Protein AF-A0A1F6FJY4-F1 (afdb_monomer_lite)

Sequence (195 aa):
MKENIKSTSSHTTKSIDTARASSLARQHEKAILIVLAYLIGFITAFIAFKLSDGKEWSMSNIPESRGQEETSRLEAIMKEGDLYAHRGGVERALSVYSEREAKEDGFHYDVPVTSASPNDRFLHYCVQPTADSDTCDNFIYSFDEDVVYRVKNSDGQITSAVGEDAESVWLIDGKLSLGDYQSVSADAPWQMDAR

Organism: NCBI:txid1798531

pLDDT: mean 79.54, std 22.17, range [32.03, 98.69]

Structure (mmCIF, N/CA/C/O backbone):
data_AF-A0A1F6FJY4-F1
#
_entry.id   AF-A0A1F6FJY4-F1
#
loop_
_atom_site.group_PDB
_atom_site.id
_atom_site.type_symbol
_atom_site.label_atom_id
_atom_site.label_alt_id
_atom_site.label_comp_id
_atom_site.label_asym_id
_atom_site.label_entity_id
_atom_site.label_seq_id
_atom_site.pdbx_PDB_ins_code
_atom_site.Cartn_x
_atom_site.Cartn_y
_atom_site.Cartn_z
_atom_site.occupancy
_atom_site.B_iso_or_equiv
_atom_site.auth_seq_id
_atom_site.auth_comp_id
_atom_site.auth_asym_id
_atom_site.auth_atom_id
_atom_site.pdbx_PDB_model_num
ATOM 1 N N . MET A 1 1 ? 5.815 -69.411 90.386 1.00 36.75 1 MET A N 1
ATOM 2 C CA . MET A 1 1 ? 7.218 -68.950 90.353 1.00 36.75 1 MET A CA 1
ATOM 3 C C . MET A 1 1 ? 7.272 -67.717 89.456 1.00 36.75 1 MET A C 1
ATOM 5 O O . MET A 1 1 ? 7.001 -67.887 88.280 1.00 36.75 1 MET A O 1
ATOM 9 N N . LYS A 1 2 ? 7.567 -66.542 90.050 1.00 36.38 2 LYS A N 1
ATOM 10 C CA . LYS A 1 2 ? 7.930 -65.219 89.465 1.00 36.38 2 LYS A CA 1
ATOM 11 C C . LYS A 1 2 ? 6.863 -64.533 88.573 1.00 36.38 2 LYS A C 1
ATOM 13 O O . LYS A 1 2 ? 6.449 -65.100 87.578 1.00 36.38 2 LYS A O 1
ATOM 18 N N . GLU A 1 3 ? 6.211 -63.442 89.004 1.00 32.62 3 GLU A N 1
ATOM 19 C CA . GLU A 1 3 ? 6.669 -62.023 89.011 1.00 32.62 3 GLU A CA 1
ATOM 20 C C . GLU A 1 3 ? 7.119 -61.517 87.623 1.00 32.62 3 GLU A C 1
ATOM 22 O O . GLU A 1 3 ? 7.849 -62.231 86.954 1.00 32.62 3 GLU A O 1
ATOM 27 N N . ASN A 1 4 ? 6.862 -60.301 87.120 1.00 32.03 4 ASN A N 1
ATOM 28 C CA . ASN A 1 4 ? 6.111 -59.087 87.486 1.00 32.03 4 ASN A CA 1
ATOM 29 C C . ASN A 1 4 ? 6.393 -58.063 86.328 1.00 32.03 4 ASN A C 1
ATOM 31 O O . ASN A 1 4 ? 7.282 -58.313 85.517 1.00 32.03 4 ASN A O 1
ATOM 35 N N . ILE A 1 5 ? 5.736 -56.890 86.327 1.00 42.00 5 ILE A N 1
ATOM 36 C CA . ILE A 1 5 ? 6.168 -55.599 85.711 1.00 42.00 5 ILE A CA 1
ATOM 37 C C . ILE A 1 5 ? 5.676 -55.224 84.278 1.00 42.00 5 ILE A C 1
ATOM 39 O O . ILE A 1 5 ? 6.284 -55.559 83.271 1.00 42.00 5 ILE A O 1
ATOM 43 N N . LYS A 1 6 ? 4.620 -54.380 84.265 1.00 33.53 6 LYS A N 1
ATOM 44 C CA . LYS A 1 6 ? 4.585 -52.944 83.842 1.00 33.53 6 LYS A CA 1
ATOM 45 C C . LYS A 1 6 ? 4.837 -52.573 82.360 1.00 33.53 6 LYS A C 1
ATOM 47 O O . LYS A 1 6 ? 5.920 -52.791 81.841 1.00 33.53 6 LYS A O 1
ATOM 52 N N . SER A 1 7 ? 3.923 -51.781 81.775 1.00 33.66 7 SER A N 1
ATOM 53 C CA . SER A 1 7 ? 4.106 -50.324 81.536 1.00 33.66 7 SER A CA 1
ATOM 54 C C . SER A 1 7 ? 3.354 -49.785 80.294 1.00 33.66 7 SER A C 1
ATOM 56 O O . SER A 1 7 ? 3.531 -50.300 79.200 1.00 33.66 7 SER A O 1
ATOM 58 N N . THR A 1 8 ? 2.616 -48.675 80.499 1.00 34.38 8 THR A N 1
ATOM 59 C CA . THR A 1 8 ? 2.399 -47.497 79.603 1.00 34.38 8 THR A CA 1
ATOM 60 C C . THR A 1 8 ? 1.792 -47.705 78.204 1.00 34.38 8 THR A C 1
ATOM 62 O O . THR A 1 8 ? 2.371 -48.360 77.356 1.00 34.38 8 THR A O 1
ATOM 65 N N . SER A 1 9 ? 0.573 -47.223 77.934 1.00 33.09 9 SER A N 1
ATOM 66 C CA . SER A 1 9 ? 0.162 -45.825 77.648 1.00 33.09 9 SER A CA 1
ATOM 67 C C . SER A 1 9 ? 0.345 -45.390 76.186 1.00 33.09 9 SER A C 1
ATOM 69 O O . SER A 1 9 ? 1.461 -45.342 75.688 1.00 33.09 9 SER A O 1
ATOM 71 N N . SER A 1 10 ? -0.784 -44.942 75.617 1.00 41.50 10 SER A N 1
ATOM 72 C CA . SER A 1 10 ? -0.978 -43.855 74.637 1.00 41.50 10 SER A CA 1
ATOM 73 C C . SER A 1 10 ? -0.315 -43.927 73.259 1.00 41.50 10 SER A C 1
ATOM 75 O O . SER A 1 10 ? 0.899 -43.883 73.161 1.00 41.50 10 SER A O 1
ATOM 77 N N . HIS A 1 11 ? -1.140 -43.840 72.210 1.00 33.66 11 HIS A N 1
ATOM 78 C CA . HIS A 1 11 ? -1.094 -42.787 71.175 1.00 33.66 11 HIS A CA 1
ATOM 79 C C . HIS A 1 11 ? -2.385 -42.929 70.335 1.00 33.66 11 HIS A C 1
ATOM 81 O O . HIS A 1 11 ? -2.581 -43.940 69.674 1.00 33.66 11 HIS A O 1
ATOM 87 N N . THR A 1 12 ? -3.432 -42.113 70.495 1.00 36.66 12 THR A N 1
ATOM 88 C CA . THR A 1 12 ? -3.562 -40.659 70.261 1.00 36.66 12 THR A CA 1
ATOM 89 C C . THR A 1 12 ? -3.447 -40.297 68.773 1.00 36.66 12 THR A C 1
ATOM 91 O O . THR A 1 12 ? -2.356 -40.141 68.240 1.00 36.66 12 THR A O 1
ATOM 94 N N . THR A 1 13 ? -4.633 -40.165 68.160 1.00 39.22 13 THR A N 1
ATOM 95 C CA . THR A 1 13 ? -5.052 -39.224 67.095 1.00 39.22 13 THR A CA 1
ATOM 96 C C . THR A 1 13 ? -4.199 -39.057 65.834 1.00 39.22 13 THR A C 1
ATOM 98 O O . THR A 1 13 ? -3.231 -38.303 65.808 1.00 39.22 13 THR A O 1
ATOM 101 N N . LYS A 1 14 ? -4.728 -39.568 64.712 1.00 43.66 14 LYS A N 1
ATOM 102 C CA . LYS A 1 14 ? -4.606 -38.914 63.400 1.00 43.66 14 LYS A CA 1
ATOM 103 C C . LYS A 1 14 ? -5.588 -37.741 63.341 1.00 43.66 14 LYS A C 1
ATOM 105 O O . LYS A 1 14 ? -6.769 -37.958 63.098 1.00 43.66 14 LYS A O 1
ATOM 110 N N 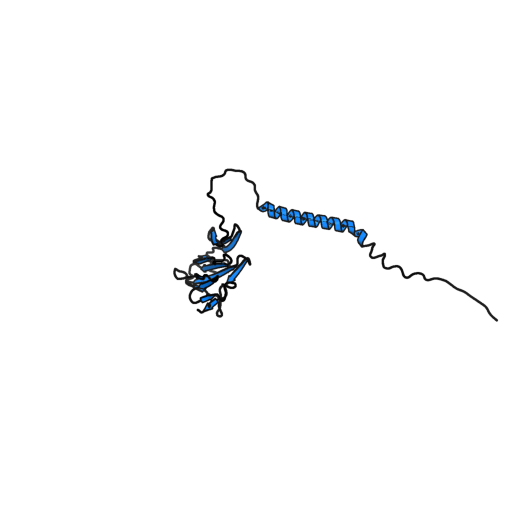. SER A 1 15 ? -5.121 -36.522 63.595 1.00 50.97 15 SER A N 1
ATOM 111 C CA . SER A 1 15 ? -5.826 -35.292 63.198 1.00 50.97 15 SER A CA 1
ATOM 112 C C . SER A 1 15 ? -4.917 -34.079 63.381 1.00 50.97 15 SER A C 1
ATOM 114 O O . SER A 1 15 ? -5.168 -33.238 64.238 1.00 50.97 15 SER A O 1
ATOM 116 N N . ILE A 1 16 ? -3.853 -33.968 62.593 1.00 50.72 16 ILE A N 1
ATOM 117 C CA . ILE A 1 16 ? -3.168 -32.686 62.410 1.00 50.72 16 ILE A CA 1
ATOM 118 C C . ILE A 1 16 ? -2.659 -32.670 60.977 1.00 50.72 16 ILE A C 1
ATOM 120 O O . ILE A 1 16 ? -1.558 -33.127 60.746 1.00 50.72 16 ILE A O 1
ATOM 124 N N . ASP A 1 17 ? -3.464 -32.186 60.033 1.00 48.53 17 ASP A N 1
ATOM 125 C CA . ASP A 1 17 ? -2.933 -31.668 58.759 1.00 48.53 17 ASP A CA 1
ATOM 126 C C . ASP A 1 17 ? -3.837 -30.592 58.133 1.00 48.53 17 ASP A C 1
ATOM 128 O O . ASP A 1 17 ? -3.362 -29.731 57.400 1.00 48.53 17 ASP A O 1
ATOM 132 N N . THR A 1 18 ? -5.114 -30.496 58.515 1.00 47.03 18 THR A N 1
ATOM 133 C CA . THR A 1 18 ? -6.012 -29.460 57.968 1.00 47.03 18 THR A CA 1
ATOM 134 C C . THR A 1 18 ? -5.884 -28.084 58.637 1.00 47.03 18 THR A C 1
ATOM 136 O O . THR A 1 18 ? -6.346 -27.091 58.085 1.00 47.03 18 THR A O 1
ATOM 139 N N . ALA A 1 19 ? -5.237 -27.978 59.804 1.00 45.94 19 ALA A N 1
ATOM 140 C CA . ALA A 1 19 ? -5.144 -26.713 60.547 1.00 45.94 19 ALA A CA 1
ATOM 141 C C . ALA A 1 19 ? -3.974 -25.807 60.109 1.00 45.94 19 ALA A C 1
ATOM 143 O O . ALA A 1 19 ? -3.989 -24.603 60.372 1.00 45.94 19 ALA A O 1
ATOM 144 N N . ARG A 1 20 ? -2.955 -26.358 59.431 1.00 41.12 20 ARG A N 1
ATOM 145 C CA . ARG A 1 20 ? -1.743 -25.605 59.055 1.00 41.12 20 ARG A CA 1
ATOM 146 C C . ARG A 1 20 ? -1.888 -24.859 57.725 1.00 41.12 20 ARG A C 1
ATOM 148 O O . ARG A 1 20 ? -1.309 -23.790 57.566 1.00 41.12 20 ARG A O 1
ATOM 155 N N . ALA A 1 21 ? -2.725 -25.357 56.814 1.00 45.78 21 ALA A N 1
ATOM 156 C CA . ALA A 1 21 ? -3.059 -24.655 55.572 1.00 45.78 21 ALA A CA 1
ATOM 157 C C . ALA A 1 21 ? -3.980 -23.439 55.809 1.00 45.78 21 ALA A C 1
ATOM 159 O O . ALA A 1 21 ? -3.890 -22.442 55.097 1.00 45.78 21 ALA A O 1
ATOM 160 N N . SER A 1 22 ? -4.817 -23.470 56.854 1.00 47.09 22 SER A N 1
ATOM 161 C CA . SER A 1 22 ? -5.730 -22.366 57.179 1.00 47.09 22 SER A CA 1
ATOM 162 C C . SER A 1 22 ? -5.079 -21.193 57.922 1.00 47.09 22 SER A C 1
ATOM 164 O O . SER A 1 22 ? -5.662 -20.110 57.959 1.00 47.09 22 SER A O 1
ATOM 166 N N . SER A 1 23 ? -3.892 -21.367 58.521 1.00 46.56 23 SER A N 1
ATOM 167 C CA . SER A 1 23 ? -3.229 -20.277 59.259 1.00 46.56 23 SER A CA 1
ATOM 168 C C . SER A 1 23 ? -2.364 -19.385 58.366 1.00 46.56 23 SER A C 1
ATOM 170 O O . SER A 1 23 ? -2.265 -18.191 58.635 1.00 46.56 23 SER A O 1
ATOM 172 N N . LEU A 1 24 ? -1.782 -19.924 57.286 1.00 50.56 24 LEU A N 1
ATOM 173 C CA . LEU A 1 24 ? -0.963 -19.137 56.353 1.00 50.56 24 LEU A CA 1
ATOM 174 C C . LEU A 1 24 ? -1.812 -18.200 55.474 1.00 50.56 24 LEU A C 1
ATOM 176 O O . LEU A 1 24 ? -1.370 -17.106 55.136 1.00 50.56 24 LEU A O 1
ATOM 180 N N . ALA A 1 25 ? -3.055 -18.586 55.164 1.00 50.22 25 ALA A N 1
ATOM 181 C CA . ALA A 1 25 ? -3.978 -17.770 54.372 1.00 50.22 25 ALA A CA 1
ATOM 182 C C . ALA A 1 25 ? -4.468 -16.506 55.111 1.00 50.22 25 ALA A C 1
ATOM 184 O O . ALA A 1 25 ? -4.677 -15.471 54.486 1.00 50.22 25 ALA A O 1
ATOM 185 N N . ARG A 1 26 ? -4.599 -16.547 56.446 1.00 53.62 26 ARG A N 1
ATOM 186 C CA . ARG A 1 26 ? -5.053 -15.392 57.250 1.00 53.62 26 ARG A CA 1
ATOM 187 C C . ARG A 1 26 ? -3.961 -14.360 57.528 1.00 53.62 26 ARG A C 1
ATOM 189 O O . ARG A 1 26 ? -4.267 -13.209 57.823 1.00 53.62 26 ARG A O 1
ATOM 196 N N . GLN A 1 27 ? -2.687 -14.746 57.453 1.00 56.97 27 GLN A N 1
ATOM 197 C CA . GLN A 1 27 ? -1.580 -13.862 57.831 1.00 56.97 27 GLN A CA 1
ATOM 198 C C . GLN A 1 27 ? -1.202 -12.870 56.715 1.00 56.97 27 GLN A C 1
ATOM 200 O O . GLN A 1 27 ? -0.661 -11.803 56.998 1.00 56.97 27 GLN A O 1
ATOM 205 N N . HIS A 1 28 ? -1.572 -13.177 55.466 1.00 55.81 28 HIS A N 1
ATOM 206 C CA . HIS A 1 28 ? -1.336 -12.328 54.292 1.00 55.81 28 HIS A CA 1
ATOM 207 C C . HIS A 1 28 ? -2.607 -11.689 53.714 1.00 55.81 28 HIS A C 1
ATOM 209 O O . HIS A 1 28 ? -2.512 -10.933 52.753 1.00 55.81 28 HIS A O 1
ATOM 215 N N . GLU A 1 29 ? -3.778 -11.915 54.314 1.00 59.84 29 GLU A N 1
ATOM 216 C CA . GLU A 1 29 ? -5.066 -11.384 53.839 1.00 59.84 29 GLU A CA 1
ATOM 217 C C . GLU A 1 29 ? -5.043 -9.851 53.708 1.00 59.84 29 GLU A C 1
ATOM 219 O O . GLU A 1 29 ? -5.448 -9.292 52.692 1.00 59.84 29 GLU A O 1
ATOM 224 N N . LYS A 1 30 ? -4.437 -9.158 54.681 1.00 61.66 30 LYS A N 1
ATOM 225 C CA . LYS A 1 30 ? -4.265 -7.697 54.634 1.00 61.66 30 LYS A CA 1
ATOM 226 C C . LYS A 1 30 ? -3.266 -7.245 53.566 1.00 61.66 30 LYS A C 1
ATOM 228 O O . LYS A 1 30 ? -3.483 -6.220 52.932 1.00 61.66 30 LYS A O 1
ATOM 233 N N . ALA A 1 31 ? -2.187 -7.997 53.356 1.00 71.81 31 ALA A N 1
ATOM 234 C CA . ALA A 1 31 ? -1.168 -7.661 52.361 1.00 71.81 31 ALA A CA 1
ATOM 235 C C . ALA A 1 31 ? -1.700 -7.847 50.931 1.00 71.81 31 ALA A C 1
ATOM 237 O O . ALA A 1 31 ? -1.472 -6.999 50.075 1.00 71.81 31 ALA A O 1
ATOM 238 N N . ILE A 1 32 ? -2.470 -8.912 50.696 1.00 77.00 32 ILE A N 1
ATOM 239 C CA . ILE A 1 32 ? -3.099 -9.201 49.402 1.00 77.00 32 ILE A CA 1
ATOM 240 C C . ILE A 1 32 ? -4.111 -8.110 49.038 1.00 77.00 32 ILE A C 1
ATOM 242 O O . ILE A 1 32 ? -4.114 -7.638 47.904 1.00 77.00 32 ILE A O 1
ATOM 246 N N . LEU A 1 33 ? -4.918 -7.652 50.001 1.00 77.44 33 LEU A N 1
ATOM 247 C CA . LEU A 1 33 ? -5.868 -6.560 49.775 1.00 77.44 33 LEU A CA 1
ATOM 248 C C . LEU A 1 33 ? -5.172 -5.234 49.433 1.00 77.44 33 LEU A C 1
ATOM 250 O O . LEU A 1 33 ? -5.635 -4.517 48.551 1.00 77.44 33 LEU A O 1
ATOM 254 N N . ILE A 1 34 ? -4.041 -4.927 50.077 1.00 81.81 34 ILE A N 1
ATOM 255 C CA . ILE A 1 34 ? -3.249 -3.724 49.772 1.00 81.81 34 ILE A CA 1
ATOM 256 C C . ILE A 1 34 ? -2.654 -3.804 48.359 1.00 81.81 34 ILE A C 1
ATOM 258 O O . ILE A 1 34 ? -2.722 -2.831 47.610 1.00 81.81 34 ILE A O 1
ATOM 262 N N . VAL A 1 35 ? -2.118 -4.963 47.968 1.00 83.75 35 VAL A N 1
ATOM 263 C CA . VAL A 1 35 ? -1.564 -5.176 46.620 1.00 83.75 35 VAL A CA 1
ATOM 264 C C . VAL A 1 35 ? -2.656 -5.077 45.551 1.00 83.75 35 VAL A C 1
ATOM 266 O O . VAL A 1 35 ? -2.451 -4.419 44.535 1.00 83.75 35 VAL A O 1
ATOM 269 N N . LEU A 1 36 ? -3.836 -5.657 45.787 1.00 82.44 36 LEU A N 1
ATOM 270 C CA . LEU A 1 36 ? -4.975 -5.549 44.870 1.00 82.44 36 LEU A CA 1
ATOM 271 C C . LEU A 1 36 ? -5.463 -4.106 44.721 1.00 82.44 36 LEU A C 1
ATOM 273 O O . LEU A 1 36 ? -5.685 -3.655 43.601 1.00 82.44 36 LEU A O 1
ATOM 277 N N . ALA A 1 37 ? -5.581 -3.360 45.823 1.00 84.50 37 ALA A N 1
ATOM 278 C CA . ALA A 1 37 ? -5.962 -1.951 45.776 1.00 84.50 37 ALA A CA 1
ATOM 279 C C . ALA A 1 37 ? -4.939 -1.108 44.996 1.00 84.50 37 ALA A C 1
ATOM 281 O O . ALA A 1 37 ? -5.328 -0.243 44.211 1.00 84.50 37 ALA A O 1
ATOM 282 N N . TYR A 1 38 ? -3.644 -1.398 45.159 1.00 87.12 38 TYR A N 1
ATOM 283 C CA . TYR A 1 38 ? -2.583 -0.737 44.401 1.00 87.12 38 TYR A CA 1
ATOM 284 C C . TYR A 1 38 ? -2.664 -1.058 42.906 1.00 87.12 38 TYR A C 1
ATOM 286 O O . TYR A 1 38 ? -2.577 -0.150 42.088 1.00 87.12 38 TYR A O 1
ATOM 294 N N . LEU A 1 39 ? -2.898 -2.321 42.535 1.00 88.38 39 LEU A N 1
ATOM 295 C CA . LEU A 1 39 ? -3.048 -2.728 41.134 1.00 88.38 39 LEU A CA 1
ATOM 296 C C . LEU A 1 39 ? -4.273 -2.086 40.474 1.00 88.38 39 LEU A C 1
ATOM 298 O O . LEU A 1 39 ? -4.163 -1.571 39.364 1.00 88.38 39 LEU A O 1
ATOM 302 N N . ILE A 1 40 ? -5.418 -2.057 41.161 1.00 85.19 40 ILE A N 1
ATOM 303 C CA . ILE A 1 40 ? -6.634 -1.404 40.655 1.00 85.19 40 ILE A CA 1
ATOM 304 C C . ILE A 1 40 ? -6.391 0.102 40.488 1.00 85.19 40 ILE A C 1
ATOM 306 O O . ILE A 1 40 ? -6.688 0.657 39.430 1.00 85.19 40 ILE A O 1
ATOM 310 N N . GLY A 1 41 ? -5.804 0.763 41.491 1.00 83.38 41 GLY A N 1
ATOM 311 C CA . GLY A 1 41 ? -5.474 2.189 41.427 1.00 83.38 41 GLY A CA 1
ATOM 312 C C . GLY A 1 41 ? -4.474 2.520 40.317 1.00 83.38 41 GLY A C 1
ATOM 313 O O . GLY A 1 41 ? -4.671 3.484 39.582 1.00 83.38 41 GLY A O 1
ATOM 314 N N . PHE A 1 42 ? -3.451 1.685 40.139 1.00 85.62 42 PHE A N 1
ATOM 315 C CA . PHE A 1 42 ? -2.431 1.842 39.105 1.00 85.62 42 PHE A CA 1
ATOM 316 C C . PHE A 1 42 ? -3.006 1.673 37.692 1.00 85.62 42 PHE A C 1
ATOM 318 O O . PHE A 1 42 ? -2.762 2.519 36.838 1.00 85.62 42 PHE A O 1
ATOM 325 N N . ILE A 1 43 ? -3.828 0.644 37.449 1.00 83.38 43 ILE A N 1
ATOM 326 C CA . ILE A 1 43 ? -4.501 0.445 36.152 1.00 83.38 43 ILE A CA 1
ATOM 327 C C . ILE A 1 43 ? -5.452 1.613 35.858 1.00 83.38 43 ILE A C 1
ATOM 329 O O . ILE A 1 43 ? -5.470 2.128 34.742 1.00 83.38 43 ILE A O 1
ATOM 333 N N . THR A 1 44 ? -6.194 2.083 36.866 1.00 80.56 44 THR A N 1
ATOM 334 C CA . THR A 1 44 ? -7.113 3.223 36.716 1.00 80.56 44 THR A CA 1
ATOM 335 C C . THR A 1 44 ? -6.355 4.514 36.394 1.00 80.56 44 THR A C 1
ATOM 337 O O . THR A 1 44 ? -6.760 5.254 35.500 1.00 80.56 44 THR A O 1
ATOM 340 N N . ALA A 1 45 ? -5.226 4.766 37.064 1.00 75.88 45 ALA A N 1
ATOM 341 C CA . ALA A 1 45 ? -4.361 5.909 36.780 1.00 75.88 45 ALA A CA 1
ATOM 342 C C . ALA A 1 45 ? -3.733 5.822 35.381 1.00 75.88 45 ALA A C 1
ATOM 344 O O . ALA A 1 45 ? -3.642 6.834 34.696 1.00 75.88 45 ALA A O 1
ATOM 345 N N . PHE A 1 46 ? -3.354 4.626 34.925 1.00 78.00 46 PHE A N 1
ATOM 346 C CA . PHE A 1 46 ? -2.781 4.424 33.595 1.00 78.00 46 PHE A CA 1
ATOM 347 C C . PHE A 1 46 ? -3.808 4.666 32.478 1.00 78.00 46 PHE A C 1
ATOM 349 O O . PHE A 1 46 ? -3.491 5.319 31.486 1.00 78.00 46 PHE A O 1
ATOM 356 N N . ILE A 1 47 ? -5.056 4.214 32.661 1.00 75.88 47 ILE A N 1
ATOM 357 C CA . ILE A 1 47 ? -6.171 4.521 31.749 1.00 75.88 47 ILE A CA 1
ATOM 358 C C . ILE A 1 47 ? -6.463 6.027 31.758 1.00 75.88 47 ILE A C 1
ATOM 360 O O . ILE A 1 47 ? -6.590 6.627 30.696 1.00 75.88 47 ILE A O 1
ATOM 364 N N . ALA A 1 48 ? -6.521 6.658 32.935 1.00 66.62 48 ALA A N 1
ATOM 365 C CA . ALA A 1 48 ? -6.747 8.098 33.048 1.00 66.62 48 ALA A CA 1
ATOM 366 C C . ALA A 1 48 ? -5.629 8.916 32.382 1.00 66.62 48 ALA A C 1
ATOM 368 O O . ALA A 1 48 ? -5.928 9.857 31.659 1.00 66.62 48 ALA A O 1
ATOM 369 N N . PHE A 1 49 ? -4.361 8.534 32.556 1.00 66.62 49 PHE A N 1
ATOM 370 C CA . PHE A 1 49 ? -3.221 9.201 31.925 1.00 66.62 49 PHE A CA 1
ATOM 371 C C . PHE A 1 49 ? -3.246 9.034 30.398 1.00 66.62 49 PHE A C 1
ATOM 373 O O . PHE A 1 49 ? -3.114 10.015 29.676 1.00 66.62 49 PHE A O 1
ATOM 380 N N . LYS A 1 50 ? -3.559 7.830 29.893 1.00 58.22 50 LYS A N 1
ATOM 381 C CA . LYS A 1 50 ? -3.769 7.588 28.453 1.00 58.22 50 LYS A CA 1
ATOM 382 C C . LYS A 1 50 ? -4.956 8.354 27.860 1.00 58.22 50 LYS A C 1
ATOM 384 O O . LYS A 1 50 ? -4.942 8.646 26.671 1.00 58.22 50 LYS A O 1
ATOM 389 N N . LEU A 1 51 ? -5.963 8.696 28.664 1.00 56.50 51 LEU A N 1
ATOM 390 C CA . LEU A 1 51 ? -7.066 9.577 28.262 1.00 56.50 51 LEU A CA 1
ATOM 391 C C . LEU A 1 51 ? -6.734 11.072 28.427 1.00 56.50 51 LEU A C 1
ATOM 393 O O . LEU A 1 51 ? -7.421 11.912 27.847 1.00 56.50 51 LEU A O 1
ATOM 397 N N . SER A 1 52 ? -5.713 11.409 29.219 1.00 52.69 52 SER A N 1
ATOM 398 C CA . SER A 1 52 ? -5.346 12.790 29.546 1.00 52.69 52 SER A CA 1
ATOM 399 C C . SER A 1 52 ? -4.342 13.404 28.569 1.00 52.69 52 SER A C 1
ATOM 401 O O . SER A 1 52 ? -4.265 14.627 28.511 1.00 52.69 52 SER A O 1
ATOM 403 N N . ASP A 1 53 ? -3.656 12.598 27.753 1.00 51.69 53 ASP A N 1
ATOM 404 C CA . ASP A 1 53 ? -2.805 13.081 26.649 1.00 51.69 53 ASP A CA 1
ATOM 405 C C . ASP A 1 53 ? -3.618 13.629 25.451 1.00 51.69 53 ASP A C 1
ATOM 407 O O . ASP A 1 53 ? -3.043 14.142 24.496 1.00 51.69 53 ASP A O 1
ATOM 411 N N . GLY A 1 54 ? -4.957 13.545 25.483 1.00 52.59 54 GLY A N 1
ATOM 412 C CA . GLY A 1 54 ? -5.832 13.946 24.370 1.00 52.59 54 GLY A CA 1
ATOM 413 C C . GLY A 1 54 ? -6.852 15.047 24.669 1.00 52.59 54 GLY A C 1
ATOM 414 O O . GLY A 1 54 ? -7.734 15.278 23.845 1.00 52.59 54 GLY A O 1
ATOM 415 N N . LYS A 1 55 ? -6.814 15.705 25.835 1.00 49.16 55 LYS A N 1
ATOM 416 C CA . LYS A 1 55 ? -7.847 16.689 26.205 1.00 49.16 55 LYS A CA 1
ATOM 417 C C . LYS A 1 55 ? -7.288 17.898 26.950 1.00 49.16 55 LYS A C 1
ATOM 419 O O . LYS A 1 55 ? -7.512 18.069 28.146 1.00 49.16 55 LYS A O 1
ATOM 424 N N . GLU A 1 56 ? -6.671 18.801 26.197 1.00 39.53 56 GLU A N 1
ATOM 425 C CA . GLU A 1 56 ? -6.625 20.214 26.566 1.00 39.53 56 GLU A CA 1
ATOM 426 C C . GLU A 1 56 ? -7.938 20.872 26.119 1.00 39.53 56 GLU A C 1
ATOM 428 O O . GLU A 1 56 ? -8.257 20.956 24.934 1.00 39.53 56 GLU A O 1
ATOM 433 N N . TRP A 1 57 ? -8.758 21.291 27.081 1.00 46.16 57 TRP A N 1
ATOM 434 C CA . TRP A 1 57 ? -10.011 21.991 26.813 1.00 46.16 57 TRP A CA 1
ATOM 435 C C . TRP A 1 57 ? -9.663 23.471 26.677 1.00 46.16 57 TRP A C 1
ATOM 437 O O . TRP A 1 57 ? -9.827 24.242 27.620 1.00 46.16 57 TRP A O 1
ATOM 447 N N . SER A 1 58 ? -9.146 23.874 25.516 1.00 34.62 58 SER A N 1
ATOM 448 C CA . SER A 1 58 ? -9.035 25.293 25.184 1.00 34.62 58 SER A CA 1
ATOM 449 C C . SER A 1 58 ? -10.375 25.768 24.634 1.00 34.62 58 SER A C 1
ATOM 451 O O . SER A 1 58 ? -10.709 25.592 23.464 1.00 34.62 58 SER A O 1
ATOM 453 N N . MET A 1 59 ? -11.182 26.351 25.515 1.00 43.81 59 MET A N 1
ATOM 454 C CA . MET A 1 59 ? -12.317 27.171 25.118 1.00 43.81 59 MET A CA 1
ATOM 455 C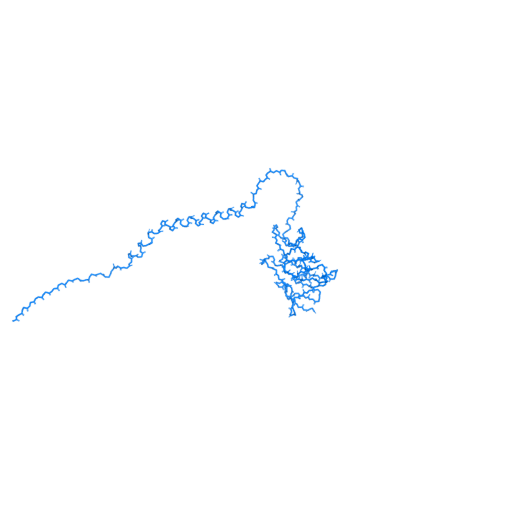 C . MET A 1 59 ? -11.757 28.488 24.569 1.00 43.81 59 MET A C 1
ATOM 457 O O . MET A 1 59 ? -11.547 29.434 25.323 1.00 43.81 59 MET A O 1
ATOM 461 N N . SER A 1 60 ? -11.467 28.550 23.269 1.00 41.91 60 SER A N 1
ATOM 462 C CA . SER A 1 60 ? -11.189 29.823 22.604 1.00 41.91 60 SER A CA 1
ATOM 463 C C . SER A 1 60 ? -11.485 29.764 21.107 1.00 41.91 60 SER A C 1
ATOM 465 O O . SER A 1 60 ? -10.801 29.084 20.353 1.00 41.91 60 SER A O 1
ATOM 467 N N . ASN A 1 61 ? -12.515 30.531 20.739 1.00 42.16 61 ASN A N 1
ATOM 468 C CA . ASN A 1 61 ? -12.875 31.048 19.420 1.00 42.16 61 ASN A CA 1
ATOM 469 C C . ASN A 1 61 ? -13.019 30.030 18.285 1.00 42.16 61 ASN A C 1
ATOM 471 O O . ASN A 1 61 ? -12.052 29.563 17.704 1.00 42.16 61 ASN A O 1
ATOM 475 N N . ILE A 1 62 ? -14.277 29.790 17.920 1.00 45.03 62 ILE A N 1
ATOM 476 C CA . ILE A 1 62 ? -14.694 29.140 16.681 1.00 45.03 62 ILE A CA 1
ATOM 477 C C . ILE A 1 62 ? -14.453 30.127 15.523 1.00 45.03 62 ILE A C 1
ATOM 479 O O . ILE A 1 62 ? -15.201 31.103 15.424 1.00 45.03 62 ILE A O 1
ATOM 483 N N . PRO A 1 63 ? -13.499 29.902 14.603 1.00 41.50 63 PRO A N 1
ATOM 484 C CA . PRO A 1 63 ? -13.746 30.188 13.211 1.00 41.50 63 PRO A CA 1
ATOM 485 C C . PRO A 1 63 ? -14.438 28.959 12.627 1.00 41.50 63 PRO A C 1
ATOM 487 O O . PRO A 1 63 ? -13.922 27.846 12.642 1.00 41.50 63 PRO A O 1
ATOM 490 N N . GLU A 1 64 ? -15.652 29.201 12.167 1.00 47.78 64 GLU A N 1
ATOM 491 C CA . GLU A 1 64 ? -16.434 28.403 11.236 1.00 47.78 64 GLU A CA 1
ATOM 492 C C . GLU A 1 64 ? -15.536 27.628 10.247 1.00 47.78 64 GLU A C 1
ATOM 494 O O . GLU A 1 64 ? -15.116 28.161 9.220 1.00 47.78 64 GLU A O 1
ATOM 499 N N . SER A 1 65 ? -15.213 26.366 10.550 1.00 42.44 65 SER A N 1
ATOM 500 C CA . SER A 1 65 ? -14.693 25.437 9.553 1.00 42.44 65 SER A CA 1
ATOM 501 C C . SER A 1 65 ? -15.813 24.477 9.185 1.00 42.44 65 SER A C 1
ATOM 503 O O . SER A 1 65 ? -16.496 23.878 10.015 1.00 42.44 65 SER A O 1
ATOM 505 N N . ARG A 1 66 ? -16.068 24.463 7.882 1.00 41.88 66 ARG A N 1
ATOM 506 C CA . ARG A 1 66 ? -17.050 23.643 7.189 1.00 41.88 66 ARG A CA 1
ATOM 507 C C . ARG A 1 66 ? -16.969 22.209 7.697 1.00 41.88 66 ARG A C 1
ATOM 509 O O . ARG A 1 66 ? -15.869 21.687 7.833 1.00 41.88 66 ARG A O 1
ATOM 516 N N . GLY A 1 67 ? -18.131 21.598 7.931 1.00 40.38 67 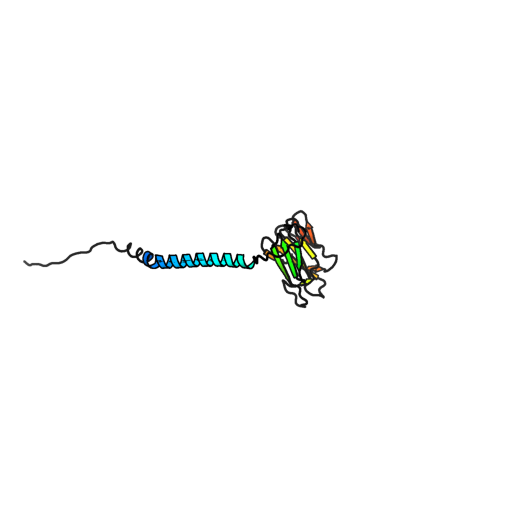GLY A N 1
ATOM 517 C CA . GLY A 1 67 ? -18.248 20.177 8.227 1.00 40.38 67 GLY A CA 1
ATOM 518 C C . GLY A 1 67 ? -17.456 19.368 7.209 1.00 40.38 67 GLY A C 1
ATOM 519 O O . GLY A 1 67 ? -17.880 19.212 6.067 1.00 40.38 67 GLY A O 1
ATOM 520 N N . GLN A 1 68 ? -16.280 18.917 7.628 1.00 44.62 68 GLN A N 1
ATOM 521 C CA . GLN A 1 68 ? -15.541 17.877 6.954 1.00 44.62 68 GLN A CA 1
ATOM 522 C C . GLN A 1 68 ? -16.246 16.602 7.392 1.00 44.62 68 GLN A C 1
ATOM 524 O O . GLN A 1 68 ? -16.175 16.198 8.550 1.00 44.62 68 GLN A O 1
ATOM 529 N N . GLU A 1 69 ? -17.072 16.083 6.496 1.00 48.34 69 GLU A N 1
ATOM 530 C CA . GLU A 1 69 ? -17.638 14.749 6.588 1.00 48.34 69 GLU A CA 1
ATOM 531 C C . GLU A 1 69 ? -16.448 13.812 6.835 1.00 48.34 69 GLU A C 1
ATOM 533 O O . GLU A 1 69 ? -15.632 13.618 5.936 1.00 48.34 69 GLU A O 1
ATOM 538 N N . GLU A 1 70 ? -16.252 13.357 8.081 1.00 55.47 70 GLU A N 1
ATOM 539 C CA . GLU A 1 70 ? -15.235 12.354 8.398 1.00 55.47 70 GLU A CA 1
ATOM 540 C C . GLU A 1 70 ? -15.612 11.115 7.598 1.00 55.47 70 GLU A C 1
ATOM 542 O O . GLU A 1 70 ? -16.474 10.327 7.994 1.00 55.47 70 GLU A O 1
ATOM 547 N N . THR A 1 71 ? -15.033 10.985 6.408 1.00 57.00 71 THR A N 1
ATOM 548 C CA . THR A 1 71 ? -15.287 9.814 5.596 1.00 57.00 71 THR A CA 1
ATOM 549 C C . THR A 1 71 ? -14.671 8.645 6.356 1.00 57.00 71 THR A C 1
ATOM 551 O O . THR A 1 71 ? -13.484 8.630 6.677 1.00 57.00 71 THR A O 1
ATOM 554 N N . SER A 1 72 ? -15.479 7.639 6.686 1.00 80.88 72 SER A N 1
ATOM 555 C CA . SER A 1 72 ? -14.988 6.376 7.253 1.00 80.88 72 SER A CA 1
ATOM 556 C C . SER A 1 72 ? -14.184 5.559 6.234 1.00 80.88 72 SER A C 1
ATOM 558 O O . SER A 1 72 ? -13.929 4.377 6.459 1.00 80.88 72 SER A O 1
ATOM 560 N N . ARG A 1 73 ? -13.859 6.164 5.089 1.00 92.88 73 ARG A N 1
ATOM 561 C CA . ARG A 1 73 ? -13.188 5.556 3.960 1.00 92.88 73 ARG A CA 1
ATOM 562 C C . ARG A 1 73 ? -11.693 5.516 4.238 1.00 92.88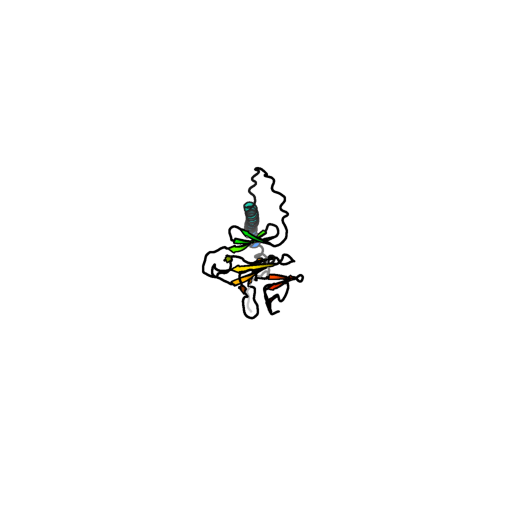 73 ARG A C 1
ATOM 564 O O . ARG A 1 73 ? -11.153 6.426 4.861 1.00 92.88 73 ARG A O 1
ATOM 571 N N . LEU A 1 74 ? -11.039 4.446 3.800 1.00 96.31 74 LEU A N 1
ATOM 572 C CA . LEU A 1 74 ? -9.588 4.369 3.857 1.00 96.31 74 LEU A CA 1
ATOM 573 C C . LEU A 1 74 ? -9.001 5.241 2.749 1.00 96.31 74 LEU A C 1
ATOM 575 O O . LEU A 1 74 ? -9.367 5.092 1.584 1.00 96.31 74 LEU A O 1
ATOM 579 N N . GLU A 1 75 ? -8.067 6.112 3.099 1.00 96.06 75 GLU A N 1
ATOM 580 C CA . GLU A 1 75 ? -7.369 6.969 2.147 1.00 96.06 75 GLU A CA 1
ATOM 581 C C . GLU A 1 75 ? -5.883 7.114 2.490 1.00 96.06 75 GLU A C 1
ATOM 583 O O . GLU A 1 75 ? -5.458 6.889 3.626 1.00 96.06 75 GLU A O 1
ATOM 588 N N . ALA A 1 76 ? -5.091 7.471 1.479 1.00 96.75 76 ALA A N 1
ATOM 589 C CA . ALA A 1 76 ? -3.709 7.893 1.647 1.00 96.75 76 ALA A CA 1
ATOM 590 C C . ALA A 1 76 ? -3.656 9.416 1.803 1.00 96.75 76 ALA A C 1
ATOM 592 O O . ALA A 1 76 ? -4.266 10.141 1.018 1.00 96.75 76 ALA A O 1
ATOM 593 N N . ILE A 1 77 ? -2.895 9.900 2.780 1.00 96.56 77 ILE A N 1
ATOM 594 C CA . ILE A 1 77 ? -2.677 11.328 3.016 1.00 96.56 77 ILE A CA 1
ATOM 595 C C . ILE A 1 77 ? -1.175 11.590 3.071 1.00 96.56 77 ILE A C 1
ATOM 597 O O . ILE A 1 77 ? -0.450 10.908 3.793 1.00 96.56 77 ILE A O 1
ATOM 601 N N . MET A 1 78 ? -0.728 12.618 2.350 1.00 97.00 78 MET A N 1
ATOM 602 C CA . MET A 1 78 ? 0.635 13.139 2.450 1.00 97.00 78 MET A CA 1
ATOM 603 C C . MET A 1 78 ? 0.674 14.293 3.455 1.00 97.00 78 MET A C 1
ATOM 605 O O . MET A 1 78 ? -0.094 15.251 3.326 1.00 97.00 78 MET A O 1
ATOM 609 N N . LYS A 1 79 ? 1.569 14.232 4.444 1.00 96.31 79 LYS A N 1
ATOM 610 C CA . LYS A 1 79 ? 1.789 15.306 5.426 1.00 96.31 79 LYS A CA 1
ATOM 611 C C . LYS A 1 79 ? 3.272 15.572 5.575 1.00 96.31 79 LYS A C 1
ATOM 613 O O . LYS A 1 79 ? 4.010 14.685 5.969 1.00 96.31 79 LYS A O 1
ATOM 618 N N . GLU A 1 80 ? 3.696 16.795 5.265 1.00 95.44 80 GLU A N 1
ATOM 619 C CA . GLU A 1 80 ? 5.113 17.194 5.353 1.00 95.44 80 GLU A CA 1
ATOM 620 C C . GLU A 1 80 ? 6.062 16.278 4.549 1.00 95.44 80 GLU A C 1
ATOM 622 O O . GLU A 1 80 ? 7.240 16.167 4.862 1.00 95.44 80 GLU A O 1
ATOM 627 N N . GLY A 1 81 ? 5.547 15.638 3.494 1.00 95.75 81 GLY A N 1
ATOM 628 C CA . GLY A 1 81 ? 6.273 14.649 2.693 1.00 95.75 81 GLY A CA 1
ATOM 629 C C . GLY A 1 81 ? 6.067 13.206 3.152 1.00 95.75 81 GLY A C 1
ATOM 630 O O . GLY A 1 81 ? 6.228 12.308 2.348 1.00 95.75 81 GLY A O 1
ATOM 631 N N . ASP A 1 82 ? 5.625 12.957 4.380 1.00 98.19 82 ASP A N 1
ATOM 632 C CA . ASP A 1 82 ? 5.380 11.605 4.883 1.00 98.19 82 ASP A CA 1
ATOM 633 C C . ASP A 1 82 ? 4.027 11.052 4.407 1.00 98.19 82 ASP A C 1
ATOM 635 O O . ASP A 1 82 ? 3.035 11.780 4.303 1.00 98.19 82 ASP A O 1
ATOM 639 N N . LEU A 1 83 ? 3.971 9.741 4.174 1.00 98.56 83 LEU A N 1
ATOM 640 C CA . LEU A 1 83 ? 2.777 9.012 3.760 1.00 98.56 83 LEU A CA 1
ATOM 641 C C . LEU A 1 83 ? 2.069 8.398 4.970 1.00 98.56 83 LEU A C 1
ATOM 643 O O . LEU A 1 83 ? 2.652 7.605 5.716 1.00 98.56 83 LEU A O 1
ATOM 647 N N . TYR A 1 84 ? 0.775 8.680 5.090 1.00 98.38 84 TYR A N 1
ATOM 648 C CA . TYR A 1 84 ? -0.112 8.124 6.105 1.00 98.38 84 TYR A CA 1
ATOM 649 C C . TYR A 1 84 ? -1.308 7.416 5.470 1.00 98.38 84 TYR A C 1
ATOM 651 O O . TYR A 1 84 ? -1.856 7.878 4.473 1.00 98.38 84 TYR A O 1
ATOM 659 N N . ALA A 1 85 ? -1.766 6.336 6.099 1.00 98.00 85 ALA A N 1
ATOM 660 C CA . ALA A 1 85 ? -3.129 5.847 5.939 1.00 98.00 85 ALA A CA 1
ATOM 661 C C . ALA A 1 85 ? -4.046 6.561 6.935 1.00 98.00 85 ALA A C 1
ATOM 663 O O . ALA A 1 85 ? -3.705 6.698 8.114 1.00 98.00 85 ALA A O 1
ATOM 664 N N . HIS A 1 86 ? -5.221 6.973 6.470 1.00 96.06 86 HIS A N 1
ATOM 665 C CA . HIS A 1 86 ? -6.258 7.595 7.280 1.00 96.06 86 HIS A CA 1
ATOM 666 C C . HIS A 1 86 ? -7.591 6.871 7.095 1.00 96.06 86 HIS A C 1
ATOM 668 O O . HIS A 1 86 ? -7.982 6.562 5.972 1.00 96.06 86 HIS A O 1
ATOM 674 N N . ARG A 1 87 ? -8.290 6.588 8.198 1.00 94.81 87 ARG A N 1
ATOM 675 C CA . ARG A 1 87 ? -9.669 6.074 8.182 1.00 94.81 87 ARG A CA 1
ATOM 676 C C . ARG A 1 87 ? -10.369 6.459 9.477 1.00 94.81 87 ARG A C 1
ATOM 678 O O . ARG A 1 87 ? -9.915 6.069 10.554 1.00 94.81 87 ARG A O 1
ATOM 685 N N . GLY A 1 88 ? -11.481 7.189 9.382 1.00 90.75 88 GLY A N 1
ATOM 686 C CA . GLY A 1 88 ? -12.324 7.527 10.538 1.00 90.75 88 GLY A CA 1
ATOM 687 C C . GLY A 1 88 ? -11.558 8.203 11.683 1.00 90.75 88 GLY A C 1
ATOM 688 O O . GLY A 1 88 ? -11.626 7.742 12.822 1.00 90.75 88 GLY A O 1
ATOM 689 N N . GLY A 1 89 ? -10.757 9.226 11.369 1.00 89.69 89 GLY A N 1
ATOM 690 C CA . GLY A 1 89 ? -9.990 9.987 12.363 1.00 89.69 89 GLY A CA 1
ATOM 691 C C . GLY A 1 89 ? -8.717 9.298 12.872 1.00 89.69 89 GLY A C 1
ATOM 692 O O . GLY A 1 89 ? -7.957 9.898 13.630 1.00 89.69 89 GLY A O 1
ATOM 693 N N . VAL A 1 90 ? -8.453 8.051 12.470 1.00 93.25 90 VAL A N 1
ATOM 694 C CA . VAL A 1 90 ? -7.238 7.317 12.845 1.00 93.25 90 VAL A CA 1
ATOM 695 C C . VAL A 1 90 ? -6.200 7.433 11.741 1.00 93.25 90 VAL A C 1
ATOM 697 O O . VAL A 1 90 ? -6.479 7.116 10.587 1.00 93.25 90 VAL A O 1
ATOM 700 N N . GLU A 1 91 ? -4.988 7.830 12.125 1.00 95.56 91 GLU A N 1
ATOM 701 C CA . GLU A 1 91 ? -3.837 7.958 11.233 1.00 95.56 91 GLU A CA 1
ATOM 702 C C . GLU A 1 91 ? -2.750 6.936 11.560 1.00 95.56 91 GLU A C 1
ATOM 704 O O . GLU A 1 91 ? -2.499 6.595 12.727 1.00 95.56 91 GLU A O 1
ATOM 709 N N . ARG A 1 92 ? -2.103 6.442 10.504 1.00 97.38 92 ARG A N 1
ATOM 710 C CA . ARG A 1 92 ? -1.041 5.439 10.562 1.00 97.38 92 ARG A CA 1
ATOM 711 C C . ARG A 1 92 ? 0.065 5.806 9.591 1.00 97.38 92 ARG A C 1
ATOM 713 O O . ARG A 1 92 ? -0.179 5.876 8.393 1.00 97.38 92 ARG A O 1
ATOM 720 N N . ALA A 1 93 ? 1.264 6.059 10.112 1.00 97.44 93 ALA A N 1
ATOM 721 C CA . ALA A 1 93 ? 2.432 6.334 9.283 1.00 97.44 93 ALA A CA 1
ATOM 722 C C . ALA A 1 93 ? 2.817 5.072 8.500 1.00 97.44 93 ALA A C 1
ATOM 724 O O . ALA A 1 93 ? 2.973 4.005 9.094 1.00 97.44 93 ALA A O 1
ATOM 725 N N . LEU A 1 94 ? 2.961 5.201 7.182 1.00 98.19 94 LEU A N 1
ATOM 726 C CA . LEU A 1 94 ? 3.324 4.101 6.286 1.00 98.19 94 LEU A CA 1
ATOM 727 C C . LEU A 1 94 ? 4.752 4.227 5.768 1.00 98.19 94 LEU A C 1
ATOM 729 O O . LEU A 1 94 ? 5.459 3.227 5.657 1.00 98.19 94 LEU A O 1
ATOM 733 N N . SER A 1 95 ? 5.164 5.445 5.420 1.00 97.94 95 SER A N 1
ATOM 734 C CA . SER A 1 95 ? 6.501 5.721 4.905 1.00 97.94 95 SER A CA 1
ATOM 735 C C . SER A 1 95 ? 6.883 7.175 5.160 1.00 97.94 95 SER A C 1
ATOM 737 O O . SER A 1 95 ? 6.034 8.058 5.083 1.00 97.94 95 SER A O 1
ATOM 739 N N . VAL A 1 96 ? 8.157 7.420 5.443 1.00 98.06 96 VAL A N 1
ATOM 740 C CA . VAL A 1 96 ? 8.716 8.737 5.773 1.00 98.06 96 VAL A CA 1
ATOM 741 C C . VAL A 1 96 ? 9.536 9.254 4.597 1.00 98.06 96 VAL A C 1
ATOM 743 O O . VAL A 1 96 ? 10.307 8.494 4.004 1.00 98.06 96 VAL A O 1
ATOM 746 N N . TYR A 1 97 ? 9.397 10.534 4.265 1.00 97.56 97 TYR A N 1
ATOM 747 C CA . TYR A 1 97 ? 10.195 11.140 3.204 1.00 97.56 97 TYR A CA 1
ATOM 748 C C . TYR A 1 97 ? 11.691 11.118 3.555 1.00 97.56 97 TYR A C 1
ATOM 750 O O . TYR A 1 97 ? 12.112 11.376 4.689 1.00 97.56 97 TYR A O 1
ATOM 758 N N . SER A 1 98 ? 12.531 10.806 2.573 1.00 96.06 98 SER A N 1
ATOM 759 C CA . SER A 1 98 ? 13.976 10.767 2.728 1.00 96.06 98 SER A CA 1
ATOM 760 C C . SER A 1 98 ? 14.705 11.022 1.416 1.00 96.06 98 SER A C 1
ATOM 762 O O . SER A 1 98 ? 14.460 10.371 0.411 1.00 96.06 98 SER A O 1
ATOM 764 N N . GLU A 1 99 ? 15.719 11.884 1.472 1.00 93.94 99 GLU A N 1
ATOM 765 C CA . GLU A 1 99 ? 16.686 12.104 0.382 1.00 93.94 99 GLU A CA 1
ATOM 766 C C . GLU A 1 99 ? 17.856 11.110 0.429 1.00 93.94 99 GLU A C 1
ATOM 768 O O . GLU A 1 99 ? 18.912 11.323 -0.164 1.00 93.94 99 GLU A O 1
ATOM 773 N N . ARG A 1 100 ? 17.714 10.032 1.203 1.00 88.94 100 ARG A N 1
ATOM 774 C CA . ARG A 1 100 ? 18.758 9.020 1.342 1.00 88.94 100 ARG A CA 1
ATOM 775 C C . ARG A 1 100 ? 18.895 8.241 0.040 1.00 88.94 100 ARG A C 1
ATOM 777 O O . ARG A 1 100 ? 17.913 7.868 -0.585 1.00 88.94 100 ARG A O 1
ATOM 784 N N . GLU A 1 101 ? 20.130 7.897 -0.302 1.00 86.94 101 GLU A N 1
ATOM 785 C CA . GLU A 1 101 ? 20.426 7.010 -1.435 1.00 86.94 101 GLU A CA 1
ATOM 786 C C . GLU A 1 101 ? 20.258 5.519 -1.078 1.00 86.94 101 GLU A C 1
ATOM 788 O O . GLU A 1 101 ? 20.330 4.646 -1.942 1.00 86.94 101 GLU A O 1
ATOM 793 N N . ALA A 1 102 ? 20.054 5.204 0.205 1.00 88.06 102 ALA A N 1
ATOM 794 C CA . ALA A 1 102 ? 19.856 3.841 0.674 1.00 88.06 102 ALA A CA 1
ATOM 795 C C . ALA A 1 102 ? 18.382 3.435 0.570 1.00 88.06 102 ALA A C 1
ATOM 797 O O . ALA A 1 102 ? 17.502 4.091 1.124 1.00 88.06 102 ALA A O 1
ATOM 798 N N . LYS A 1 103 ? 18.133 2.298 -0.084 1.00 90.69 103 LYS A N 1
ATOM 799 C CA . LYS A 1 103 ? 16.817 1.660 -0.122 1.00 90.69 103 LYS A CA 1
ATOM 800 C C . LYS A 1 103 ? 16.530 0.974 1.215 1.00 90.69 103 LYS A C 1
ATOM 802 O O . LYS A 1 103 ? 17.138 -0.050 1.528 1.00 90.69 103 LYS A O 1
ATOM 807 N N . GLU A 1 104 ? 15.579 1.514 1.968 1.00 92.06 104 GLU A N 1
ATOM 808 C CA . GLU A 1 104 ? 15.138 0.990 3.263 1.00 92.06 104 GLU A CA 1
ATOM 809 C C . GLU A 1 104 ? 13.609 1.013 3.360 1.00 92.06 104 GLU A C 1
ATOM 811 O O . GLU A 1 104 ? 12.959 1.948 2.896 1.00 92.06 104 GLU A O 1
ATOM 816 N N . ASP A 1 105 ? 13.028 -0.014 3.984 1.00 92.44 105 ASP A N 1
ATOM 817 C CA . ASP A 1 105 ? 11.583 -0.046 4.222 1.00 92.44 105 ASP A CA 1
ATOM 818 C C . ASP A 1 105 ? 11.161 1.057 5.187 1.00 92.44 105 ASP A C 1
ATOM 820 O O . ASP 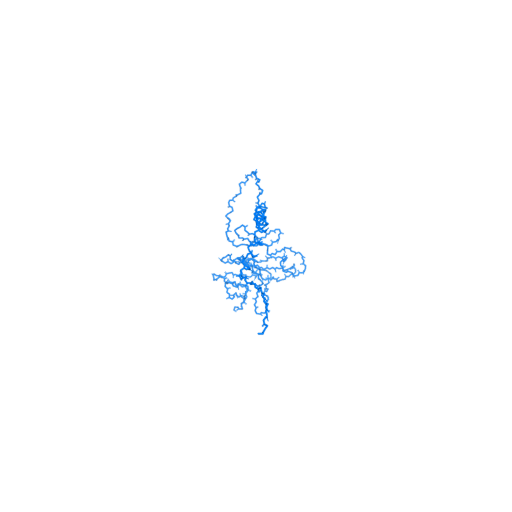A 1 105 ? 11.841 1.336 6.175 1.00 92.44 105 ASP A O 1
ATOM 824 N N . GLY A 1 106 ? 9.994 1.640 4.920 1.00 94.88 106 GLY A N 1
ATOM 825 C CA . GLY A 1 106 ? 9.462 2.753 5.702 1.00 94.88 106 GLY A CA 1
ATOM 826 C C . GLY A 1 106 ? 10.050 4.112 5.324 1.00 94.88 106 GLY A C 1
ATOM 827 O O . GLY A 1 106 ? 9.690 5.100 5.957 1.00 94.88 106 GLY A O 1
ATOM 828 N N . PHE A 1 107 ? 10.900 4.180 4.296 1.00 97.00 107 PHE A N 1
ATOM 829 C CA . PHE A 1 107 ? 11.376 5.430 3.710 1.00 97.00 107 PHE A CA 1
ATOM 830 C C . PHE A 1 107 ? 11.014 5.514 2.229 1.00 97.00 107 PHE A C 1
ATOM 832 O O . PHE A 1 107 ? 10.918 4.494 1.547 1.00 97.00 107 PHE A O 1
ATOM 839 N N . HIS A 1 108 ? 10.820 6.730 1.728 1.00 97.44 108 HIS A N 1
ATOM 840 C CA . HIS A 1 108 ? 10.599 6.989 0.310 1.00 97.44 108 HIS A CA 1
ATOM 841 C C . HIS A 1 108 ? 11.222 8.314 -0.118 1.00 97.44 108 HIS A C 1
ATOM 843 O O . HIS A 1 108 ? 11.298 9.250 0.671 1.00 97.44 108 HIS A O 1
ATOM 849 N N . TYR A 1 109 ? 11.612 8.400 -1.383 1.00 96.75 109 TYR A N 1
ATOM 850 C CA . TYR A 1 109 ? 11.865 9.676 -2.040 1.00 96.75 109 TYR A CA 1
ATOM 851 C C . TYR A 1 109 ? 10.566 10.255 -2.612 1.00 96.75 109 TYR A C 1
ATOM 853 O O . TYR A 1 109 ? 10.270 11.427 -2.405 1.00 96.75 109 TYR A O 1
ATOM 861 N N . ASP A 1 110 ? 9.762 9.413 -3.268 1.00 95.88 110 ASP A N 1
ATOM 862 C CA . ASP A 1 110 ? 8.448 9.780 -3.807 1.00 95.88 110 ASP A CA 1
ATOM 863 C C . ASP A 1 110 ? 7.448 8.617 -3.670 1.00 95.88 110 ASP A C 1
ATOM 865 O O . ASP A 1 110 ? 7.835 7.453 -3.494 1.00 95.88 110 ASP A O 1
ATOM 869 N N . VAL A 1 111 ? 6.153 8.927 -3.762 1.00 95.75 111 VAL A N 1
ATOM 870 C CA . VAL A 1 111 ? 5.045 7.960 -3.754 1.00 95.75 111 VAL A CA 1
ATOM 871 C C . VAL A 1 111 ? 4.190 8.165 -5.010 1.00 95.75 111 VAL A C 1
ATOM 873 O O . VAL A 1 111 ? 3.151 8.826 -4.950 1.00 95.75 111 VAL A O 1
ATOM 876 N N . PRO A 1 112 ? 4.589 7.592 -6.161 1.00 93.56 112 PRO A N 1
ATOM 877 C CA . PRO A 1 112 ? 3.930 7.873 -7.438 1.00 93.56 112 PRO A CA 1
ATOM 878 C C . PRO A 1 112 ? 2.474 7.399 -7.505 1.00 93.56 112 PRO A C 1
ATOM 880 O O . PRO A 1 112 ? 1.675 7.938 -8.268 1.00 93.56 112 PRO A O 1
ATOM 883 N N . VAL A 1 113 ? 2.123 6.369 -6.728 1.00 93.31 113 VAL A N 1
ATOM 884 C CA . VAL A 1 113 ? 0.801 5.734 -6.769 1.00 93.31 113 VAL A CA 1
ATOM 885 C C . VAL A 1 113 ? 0.318 5.428 -5.363 1.00 93.31 113 VAL A C 1
ATOM 887 O O . VAL A 1 113 ? 1.043 4.835 -4.564 1.00 93.31 113 VAL A O 1
ATOM 890 N N . THR A 1 114 ? -0.946 5.758 -5.099 1.00 95.31 114 THR A N 1
ATOM 891 C CA . THR A 1 114 ? -1.714 5.254 -3.958 1.00 95.31 114 THR A CA 1
ATOM 892 C C . THR A 1 114 ? -3.128 4.906 -4.414 1.00 95.31 114 THR A C 1
ATOM 894 O O . THR A 1 114 ? -3.703 5.596 -5.258 1.00 95.31 114 THR A O 1
ATOM 897 N N . SER A 1 115 ? -3.708 3.828 -3.889 1.00 95.19 115 SER A N 1
ATOM 898 C CA . SER A 1 115 ? -5.093 3.467 -4.195 1.00 95.19 115 SER A CA 1
ATOM 899 C C . SER A 1 115 ? -5.726 2.623 -3.092 1.00 95.19 115 SER A C 1
ATOM 901 O O . SER A 1 115 ? -5.191 1.600 -2.661 1.00 95.19 115 SER A O 1
ATOM 903 N N . ALA A 1 116 ? -6.898 3.047 -2.622 1.00 96.25 116 ALA A N 1
ATOM 904 C CA . ALA A 1 116 ? -7.663 2.308 -1.627 1.00 96.25 116 ALA A CA 1
ATOM 905 C C . ALA A 1 116 ? -8.551 1.249 -2.290 1.00 96.25 116 ALA A C 1
ATOM 907 O O . ALA A 1 116 ? -9.206 1.503 -3.305 1.00 96.25 116 ALA A O 1
ATOM 908 N N . SER A 1 117 ? -8.591 0.068 -1.680 1.00 97.06 117 SER A N 1
ATOM 909 C CA . SER A 1 117 ? -9.480 -1.023 -2.080 1.00 97.06 117 SER A CA 1
ATOM 910 C C . SER A 1 117 ? -10.964 -0.647 -1.936 1.00 97.06 117 SER A C 1
ATOM 912 O O . SER A 1 117 ? -11.312 0.184 -1.097 1.00 97.06 117 SER A O 1
ATOM 914 N N . PRO A 1 118 ? -11.884 -1.276 -2.695 1.00 95.25 118 PRO A N 1
ATOM 915 C CA . PRO A 1 118 ? -13.299 -0.891 -2.710 1.00 95.25 118 PRO A CA 1
ATOM 916 C C . PRO A 1 118 ? -14.032 -1.187 -1.396 1.00 95.25 118 PRO A C 1
ATOM 918 O O . PRO A 1 118 ? -15.131 -0.690 -1.180 1.00 95.25 118 PRO A O 1
ATOM 921 N N . ASN A 1 119 ? -13.448 -2.036 -0.548 1.00 93.81 119 ASN A N 1
ATOM 922 C CA . ASN A 1 119 ? -13.979 -2.416 0.757 1.00 93.81 119 ASN A CA 1
ATOM 923 C C . ASN A 1 119 ? -13.295 -1.675 1.919 1.00 93.81 119 ASN A C 1
ATOM 925 O O . ASN A 1 119 ? -13.537 -2.029 3.070 1.00 93.81 119 ASN A O 1
ATOM 929 N N . ASP A 1 120 ? -12.431 -0.696 1.626 1.00 95.44 120 ASP A N 1
ATOM 930 C CA . ASP A 1 120 ? -11.708 0.128 2.600 1.00 95.44 120 ASP A CA 1
ATOM 931 C C . ASP A 1 120 ? -10.832 -0.656 3.596 1.00 95.44 120 ASP A C 1
ATOM 933 O O . ASP A 1 120 ? -10.476 -0.138 4.657 1.00 95.44 120 ASP A O 1
ATOM 937 N N . ARG A 1 121 ? -10.468 -1.907 3.280 1.00 96.19 121 ARG A N 1
ATOM 938 C CA . ARG A 1 121 ? -9.619 -2.755 4.142 1.00 96.19 121 ARG A CA 1
ATOM 939 C C . ARG A 1 121 ? -8.137 -2.605 3.833 1.00 96.19 121 ARG A C 1
ATOM 941 O O . ARG A 1 121 ? -7.306 -2.707 4.733 1.00 96.19 121 ARG A O 1
ATOM 948 N N . PHE A 1 122 ? -7.823 -2.362 2.565 1.00 98.31 122 PHE A N 1
ATOM 949 C CA . PHE A 1 122 ? -6.460 -2.311 2.053 1.00 98.31 122 PHE A CA 1
ATOM 950 C C . PHE A 1 122 ? -6.159 -1.001 1.334 1.00 98.31 122 PHE A C 1
ATOM 952 O O . PHE A 1 122 ? -7.016 -0.466 0.624 1.00 98.31 122 PHE A O 1
ATOM 959 N N . LEU A 1 123 ? -4.922 -0.538 1.474 1.00 98.06 123 LEU A N 1
ATOM 960 C CA . LEU A 1 123 ? -4.353 0.571 0.719 1.00 98.06 123 LEU A CA 1
ATOM 961 C C . LEU A 1 123 ? -3.115 0.070 -0.028 1.00 98.06 123 LEU A C 1
ATOM 963 O O . LEU A 1 123 ? -2.157 -0.387 0.593 1.00 98.06 123 LEU A O 1
ATOM 967 N N . HIS A 1 124 ? -3.141 0.146 -1.354 1.00 98.06 124 HIS A N 1
ATOM 968 C CA . HIS A 1 124 ? -1.957 -0.032 -2.191 1.00 98.06 124 HIS A CA 1
ATOM 969 C C . HIS A 1 124 ? -1.192 1.281 -2.274 1.00 98.06 124 HIS A C 1
ATOM 971 O O . HIS A 1 124 ? -1.793 2.352 -2.365 1.00 98.06 124 HIS A O 1
ATOM 977 N N . TYR A 1 125 ? 0.132 1.186 -2.243 1.00 97.12 125 TYR A N 1
ATOM 978 C CA . TYR A 1 125 ? 1.010 2.307 -2.528 1.00 97.12 125 TYR A CA 1
ATOM 979 C C . TYR A 1 125 ? 2.324 1.823 -3.145 1.00 97.12 125 TYR A C 1
ATOM 981 O O . TYR A 1 125 ? 2.792 0.717 -2.857 1.00 97.12 125 TYR A O 1
ATOM 989 N N . CYS A 1 126 ? 2.904 2.656 -4.007 1.00 95.75 126 CYS A N 1
ATOM 990 C CA . CYS A 1 126 ? 4.195 2.407 -4.636 1.00 95.75 126 CYS A CA 1
ATOM 991 C C . CYS A 1 126 ? 5.217 3.424 -4.137 1.00 95.75 126 CYS A C 1
ATOM 993 O O . CYS A 1 126 ? 4.949 4.620 -4.165 1.00 95.75 126 CYS A O 1
ATOM 995 N N . VAL A 1 127 ? 6.375 2.952 -3.681 1.00 95.50 127 VAL A N 1
ATOM 996 C CA . VAL A 1 127 ? 7.438 3.792 -3.119 1.00 95.50 127 VAL A CA 1
ATOM 997 C C . VAL A 1 127 ? 8.621 3.836 -4.069 1.00 95.50 127 VAL A C 1
ATOM 999 O O . VAL A 1 127 ? 9.250 2.806 -4.311 1.00 95.50 127 VAL A O 1
ATOM 1002 N N . GLN A 1 128 ? 8.950 5.023 -4.573 1.00 95.62 128 GLN A N 1
ATOM 1003 C CA . GLN A 1 128 ? 10.224 5.268 -5.238 1.00 95.62 128 GLN A CA 1
ATOM 1004 C C . GLN A 1 128 ? 11.293 5.470 -4.148 1.00 95.62 128 GLN A C 1
ATOM 1006 O O . GLN A 1 128 ? 11.185 6.414 -3.360 1.00 95.62 128 GLN A O 1
ATOM 1011 N N . PRO A 1 129 ? 12.304 4.590 -4.035 1.00 94.25 129 PRO A N 1
ATOM 1012 C CA . PRO A 1 129 ? 13.210 4.602 -2.888 1.00 94.25 129 PRO A CA 1
ATOM 1013 C C . PRO A 1 129 ? 14.255 5.723 -2.942 1.00 94.25 129 PRO A C 1
ATOM 1015 O O . PRO A 1 129 ? 14.737 6.138 -1.895 1.00 94.25 129 PRO A O 1
ATOM 1018 N N . THR A 1 130 ? 14.625 6.191 -4.137 1.00 94.75 130 THR A N 1
ATOM 1019 C CA . THR A 1 130 ? 15.657 7.217 -4.355 1.00 94.75 130 THR A CA 1
ATOM 1020 C C . THR A 1 130 ? 15.303 8.094 -5.558 1.00 94.75 130 THR A C 1
ATOM 1022 O O . THR A 1 130 ? 14.559 7.658 -6.436 1.00 94.75 130 THR A O 1
ATOM 1025 N N . ALA A 1 131 ? 15.881 9.299 -5.632 1.00 92.81 131 ALA A N 1
ATOM 1026 C CA . ALA A 1 131 ? 15.633 10.264 -6.712 1.00 92.81 131 ALA A CA 1
ATOM 1027 C C . ALA A 1 131 ? 15.946 9.731 -8.119 1.00 92.81 131 ALA A C 1
ATOM 1029 O O . ALA A 1 131 ? 15.256 10.063 -9.079 1.00 92.81 131 ALA A O 1
ATOM 1030 N N . ASP A 1 132 ? 16.969 8.882 -8.227 1.00 91.56 132 ASP A N 1
ATOM 1031 C CA . ASP A 1 132 ? 17.429 8.325 -9.502 1.00 91.56 132 ASP A CA 1
ATOM 1032 C C . ASP A 1 132 ? 16.761 6.985 -9.849 1.00 91.56 132 ASP A C 1
ATOM 1034 O O . ASP A 1 132 ? 17.086 6.378 -10.870 1.00 91.56 132 ASP A O 1
ATOM 1038 N N . SER A 1 133 ? 15.861 6.476 -8.998 1.00 92.12 133 SER A N 1
ATOM 1039 C CA . SER A 1 133 ? 15.183 5.208 -9.263 1.00 92.12 133 SER A CA 1
ATOM 1040 C C . SER A 1 133 ? 14.089 5.388 -10.312 1.00 92.12 133 SER A C 1
ATOM 1042 O O . SER A 1 133 ? 13.191 6.201 -10.143 1.00 92.12 133 SER A O 1
ATOM 1044 N N . ASP A 1 134 ? 14.126 4.589 -11.371 1.00 92.50 134 ASP A N 1
ATOM 1045 C CA . ASP A 1 134 ? 13.076 4.490 -12.390 1.00 92.50 134 ASP A CA 1
ATOM 1046 C C . ASP A 1 134 ? 11.989 3.468 -12.024 1.00 92.50 134 ASP A C 1
ATOM 1048 O O . ASP A 1 134 ? 11.063 3.222 -12.800 1.00 92.50 134 ASP A O 1
ATOM 1052 N N . THR A 1 135 ? 12.089 2.866 -10.837 1.00 93.19 135 THR A N 1
ATOM 1053 C CA . THR A 1 135 ? 11.145 1.871 -10.337 1.00 93.19 135 THR A CA 1
ATOM 1054 C C . THR A 1 135 ? 10.652 2.224 -8.944 1.00 93.19 135 THR A C 1
ATOM 1056 O O . THR A 1 135 ? 11.303 2.932 -8.177 1.00 93.19 135 THR A O 1
ATOM 1059 N N . CYS A 1 136 ? 9.473 1.719 -8.614 1.00 94.06 136 CYS A N 1
ATOM 1060 C CA . CYS A 1 136 ? 8.912 1.801 -7.285 1.00 94.06 136 CYS A CA 1
ATOM 1061 C C . CYS A 1 136 ? 8.574 0.405 -6.755 1.00 94.06 136 CYS A C 1
ATOM 1063 O O . CYS A 1 136 ? 8.193 -0.512 -7.493 1.00 94.06 136 CYS A O 1
ATOM 1065 N N . ASP A 1 137 ? 8.754 0.245 -5.450 1.00 95.31 137 ASP A N 1
ATOM 1066 C CA . ASP A 1 137 ? 8.411 -0.958 -4.712 1.00 95.31 137 ASP A CA 1
ATOM 1067 C C . ASP A 1 137 ? 6.940 -0.913 -4.311 1.00 95.31 137 ASP A C 1
ATOM 1069 O O . ASP A 1 137 ? 6.477 0.061 -3.715 1.00 95.31 137 ASP A O 1
ATOM 1073 N N . ASN A 1 138 ? 6.215 -1.992 -4.591 1.00 96.62 138 ASN A N 1
ATOM 1074 C CA . ASN A 1 138 ? 4.794 -2.074 -4.292 1.00 96.62 138 ASN A CA 1
ATOM 1075 C C . ASN A 1 138 ? 4.532 -2.647 -2.899 1.00 96.62 138 ASN A C 1
ATOM 1077 O O . ASN A 1 138 ? 5.064 -3.701 -2.521 1.00 96.62 138 ASN A O 1
ATOM 1081 N N . PHE A 1 139 ? 3.633 -1.989 -2.175 1.00 97.94 139 PHE A N 1
ATOM 1082 C CA . PHE A 1 139 ? 3.208 -2.375 -0.839 1.00 97.94 139 PHE A CA 1
ATOM 1083 C C . PHE A 1 139 ? 1.686 -2.374 -0.713 1.00 97.94 139 PHE A C 1
ATOM 1085 O O . PHE A 1 139 ? 0.974 -1.657 -1.419 1.00 97.94 139 PHE A O 1
ATOM 1092 N N . ILE A 1 140 ? 1.194 -3.188 0.218 1.00 98.50 140 ILE A N 1
ATOM 1093 C CA . ILE A 1 140 ? -0.192 -3.171 0.673 1.00 98.50 140 ILE A CA 1
ATOM 1094 C C . ILE A 1 140 ? -0.205 -2.960 2.173 1.00 98.50 140 ILE A C 1
ATOM 1096 O O . ILE A 1 140 ? 0.337 -3.771 2.920 1.00 98.50 140 ILE A O 1
ATOM 1100 N N . TYR A 1 141 ? -0.885 -1.916 2.616 1.00 98.69 141 TYR A N 1
ATOM 1101 C CA . TYR A 1 141 ? -1.251 -1.746 4.009 1.00 98.69 141 TYR A CA 1
ATOM 1102 C C . TYR A 1 141 ? -2.624 -2.379 4.276 1.00 98.69 141 TYR A C 1
ATOM 1104 O O . TYR A 1 141 ? -3.584 -2.091 3.562 1.00 98.69 141 TYR A O 1
ATOM 1112 N N . SER A 1 142 ? -2.716 -3.239 5.294 1.00 98.31 142 SER A N 1
ATOM 1113 C CA . SER A 1 142 ? -3.970 -3.768 5.844 1.00 98.31 142 SER A CA 1
ATOM 1114 C C . SER A 1 142 ? -4.358 -2.948 7.065 1.00 98.31 142 SER A C 1
ATOM 1116 O O . SER A 1 142 ? -3.660 -2.993 8.078 1.00 98.31 142 SER A O 1
ATOM 1118 N N . PHE A 1 143 ? -5.471 -2.217 6.992 1.00 96.38 143 PHE A N 1
ATOM 1119 C CA . PHE A 1 143 ? -5.902 -1.374 8.108 1.00 96.38 143 PHE A CA 1
ATOM 1120 C C . PHE A 1 143 ? -6.362 -2.211 9.305 1.00 96.38 143 PHE A C 1
ATOM 1122 O O . PHE A 1 143 ? -6.082 -1.871 10.451 1.00 96.38 143 PHE A O 1
ATOM 1129 N N . ASP A 1 144 ? -7.074 -3.311 9.052 1.00 94.31 144 ASP A N 1
ATOM 1130 C CA . ASP A 1 144 ? -7.645 -4.130 10.126 1.00 94.31 144 ASP A CA 1
ATOM 1131 C C . ASP A 1 144 ? -6.560 -4.893 10.905 1.00 94.31 144 ASP A C 1
ATOM 1133 O O . ASP A 1 144 ? -6.705 -5.118 12.106 1.00 94.31 144 ASP A O 1
ATOM 1137 N N . GLU A 1 145 ? -5.470 -5.275 10.230 1.00 97.12 145 GLU A N 1
ATOM 1138 C CA . GLU A 1 145 ? -4.327 -5.963 10.850 1.00 97.12 145 GLU A CA 1
ATOM 1139 C C . GLU A 1 145 ? -3.233 -4.995 11.321 1.00 97.12 145 GLU A C 1
ATOM 1141 O O . GLU A 1 145 ? -2.394 -5.382 12.131 1.00 97.12 145 GLU A O 1
ATOM 1146 N N . ASP A 1 146 ? -3.257 -3.747 10.848 1.00 96.94 146 ASP A N 1
ATOM 1147 C CA . ASP A 1 146 ? -2.214 -2.734 11.042 1.00 96.94 146 ASP A CA 1
ATOM 1148 C C . ASP A 1 146 ? -0.824 -3.226 10.591 1.00 96.94 146 ASP A C 1
ATOM 1150 O O . ASP A 1 146 ? 0.183 -3.080 11.285 1.00 96.94 146 ASP A O 1
ATOM 1154 N N . VAL A 1 147 ? -0.781 -3.866 9.414 1.00 97.88 147 VAL A N 1
ATOM 1155 C CA . VAL A 1 147 ? 0.420 -4.500 8.843 1.00 97.88 147 VAL A CA 1
ATOM 1156 C C . VAL A 1 147 ? 0.649 -4.038 7.407 1.00 97.88 147 VAL A C 1
ATOM 1158 O O . VAL A 1 147 ? -0.283 -3.945 6.608 1.00 97.88 147 VAL A O 1
ATOM 1161 N N . VAL A 1 148 ? 1.918 -3.802 7.066 1.00 98.50 148 VAL A N 1
ATOM 1162 C CA . VAL A 1 148 ? 2.384 -3.563 5.695 1.00 98.50 148 VAL A CA 1
ATOM 1163 C C . VAL A 1 148 ? 2.962 -4.852 5.109 1.00 98.50 148 VAL A C 1
ATOM 1165 O O . VAL A 1 148 ? 3.868 -5.462 5.679 1.00 98.50 148 VAL A O 1
ATOM 1168 N N . TYR A 1 149 ? 2.480 -5.237 3.931 1.00 98.31 149 TYR A N 1
ATOM 1169 C CA . TYR A 1 149 ? 2.982 -6.357 3.143 1.00 98.31 149 TYR A CA 1
ATOM 1170 C C . TYR A 1 149 ? 3.705 -5.857 1.897 1.00 98.31 149 TYR A C 1
ATOM 1172 O O . TYR A 1 149 ? 3.200 -4.996 1.178 1.00 98.31 149 TYR A O 1
ATOM 1180 N N . ARG A 1 150 ? 4.851 -6.467 1.579 1.00 97.88 150 ARG A N 1
ATOM 1181 C CA . ARG A 1 150 ? 5.453 -6.358 0.243 1.00 97.88 150 ARG A CA 1
ATOM 1182 C C . ARG A 1 150 ? 4.596 -7.120 -0.764 1.00 97.88 150 ARG A C 1
ATOM 1184 O O . ARG A 1 150 ? 4.277 -8.289 -0.527 1.00 97.88 150 ARG A O 1
ATOM 1191 N N . VAL A 1 151 ? 4.280 -6.488 -1.890 1.00 97.75 151 VAL A N 1
ATOM 1192 C CA . VAL A 1 151 ? 3.612 -7.155 -3.013 1.00 97.75 151 VAL A CA 1
ATOM 1193 C C . VAL A 1 151 ? 4.609 -8.075 -3.709 1.00 97.75 151 VAL A C 1
ATOM 1195 O O . VAL A 1 151 ? 5.715 -7.655 -4.050 1.00 97.75 151 VAL A O 1
ATOM 1198 N N . LYS A 1 152 ? 4.245 -9.344 -3.900 1.00 97.81 152 LYS A N 1
ATOM 1199 C CA . LYS A 1 152 ? 5.155 -10.372 -4.419 1.00 97.81 152 LYS A CA 1
ATOM 1200 C C . LYS A 1 152 ? 4.452 -11.431 -5.261 1.00 97.81 152 LYS A C 1
ATOM 1202 O O . LYS A 1 152 ? 3.266 -11.688 -5.069 1.00 97.81 152 LYS A O 1
ATOM 1207 N N . ASN A 1 153 ? 5.224 -12.095 -6.113 1.00 96.25 153 ASN A N 1
ATOM 1208 C CA . ASN A 1 153 ? 4.860 -13.316 -6.835 1.00 96.25 153 ASN A CA 1
ATOM 1209 C C . ASN A 1 153 ? 5.833 -14.462 -6.478 1.00 96.25 153 ASN A C 1
ATOM 1211 O O . ASN A 1 153 ? 6.543 -14.394 -5.468 1.00 96.25 153 ASN A O 1
ATOM 1215 N N . SER A 1 154 ? 5.863 -15.525 -7.289 1.00 94.38 154 SER A N 1
ATOM 1216 C CA . SER A 1 154 ? 6.811 -16.642 -7.143 1.00 94.38 154 SER A CA 1
ATOM 1217 C C . SER A 1 154 ? 8.279 -16.233 -7.279 1.00 94.38 154 SER A C 1
ATOM 1219 O O . SER A 1 154 ? 9.144 -16.888 -6.697 1.00 94.38 154 SER A O 1
ATOM 1221 N N . ASP A 1 155 ? 8.549 -15.165 -8.025 1.00 93.12 155 ASP A N 1
ATOM 1222 C CA . ASP A 1 155 ? 9.894 -14.743 -8.419 1.00 93.12 155 ASP A CA 1
ATOM 1223 C C . ASP A 1 155 ? 10.476 -13.697 -7.459 1.00 93.12 155 ASP A C 1
ATOM 1225 O O . ASP A 1 155 ? 11.688 -13.482 -7.424 1.00 93.12 155 ASP A O 1
ATOM 1229 N N . GLY A 1 156 ? 9.634 -13.077 -6.631 1.00 94.81 156 GLY A N 1
ATOM 1230 C CA . GLY A 1 156 ? 10.051 -12.137 -5.600 1.00 94.81 156 GLY A CA 1
ATOM 1231 C C . GLY A 1 156 ? 9.103 -10.956 -5.463 1.00 94.81 156 GLY A C 1
ATOM 1232 O O . GLY A 1 156 ? 7.915 -11.040 -5.769 1.00 94.81 156 GLY A O 1
ATOM 1233 N N . GLN A 1 157 ? 9.629 -9.852 -4.936 1.00 94.62 157 GLN A N 1
ATOM 1234 C CA . GLN A 1 157 ? 8.879 -8.605 -4.825 1.00 94.62 157 GLN A CA 1
ATOM 1235 C C . GLN A 1 157 ? 8.621 -8.021 -6.216 1.00 94.62 157 GLN A C 1
ATOM 1237 O O . GLN A 1 157 ? 9.534 -7.950 -7.035 1.00 94.62 157 GLN A O 1
ATOM 1242 N N . ILE A 1 158 ? 7.390 -7.573 -6.456 1.00 93.94 158 ILE A N 1
ATOM 1243 C CA . ILE A 1 158 ? 7.020 -6.910 -7.706 1.00 93.94 158 ILE A CA 1
ATOM 1244 C C . ILE A 1 158 ? 7.348 -5.421 -7.606 1.00 93.94 158 ILE A C 1
ATOM 1246 O O . ILE A 1 158 ? 6.866 -4.715 -6.713 1.00 93.94 158 ILE A O 1
ATOM 1250 N N . THR A 1 159 ? 8.133 -4.944 -8.565 1.00 93.75 159 THR A N 1
ATOM 1251 C CA . THR A 1 159 ? 8.396 -3.524 -8.796 1.00 93.75 159 THR A CA 1
ATOM 1252 C C . THR A 1 159 ? 7.627 -3.039 -10.021 1.00 93.75 159 THR A C 1
ATOM 1254 O O . THR A 1 159 ? 7.308 -3.817 -10.922 1.00 93.75 159 THR A O 1
ATOM 1257 N N . SER A 1 160 ? 7.310 -1.750 -10.043 1.00 91.31 160 SER A N 1
ATOM 1258 C CA . SER A 1 160 ? 6.651 -1.080 -11.169 1.00 91.31 160 SER A CA 1
ATOM 1259 C C . SER A 1 160 ? 7.535 0.052 -11.669 1.00 91.31 160 SER A C 1
ATOM 1261 O O . SER A 1 160 ? 8.308 0.603 -10.890 1.00 91.31 160 SER A O 1
ATOM 1263 N N . ALA A 1 161 ? 7.445 0.402 -12.950 1.00 90.12 161 ALA A N 1
ATOM 1264 C CA . ALA A 1 161 ? 8.102 1.605 -13.454 1.00 90.12 161 ALA A CA 1
ATOM 1265 C C . ALA A 1 161 ? 7.477 2.855 -12.813 1.00 90.12 161 ALA A C 1
ATOM 1267 O O . ALA A 1 161 ? 6.269 2.892 -12.580 1.00 90.12 161 ALA A O 1
ATOM 1268 N N . VAL A 1 162 ? 8.289 3.871 -12.528 1.00 86.25 162 VAL A N 1
ATOM 1269 C CA . VAL A 1 162 ? 7.811 5.189 -12.086 1.00 86.25 162 VAL A CA 1
ATOM 1270 C C . VAL A 1 162 ? 7.362 5.982 -13.314 1.00 86.25 162 VAL A C 1
ATOM 1272 O O . VAL A 1 162 ? 8.126 6.128 -14.266 1.00 86.25 162 VAL A O 1
ATOM 1275 N N . GLY A 1 163 ? 6.131 6.499 -13.305 1.00 76.38 163 GLY A N 1
ATOM 1276 C CA . GLY A 1 163 ? 5.567 7.283 -14.409 1.00 76.38 163 GLY A CA 1
A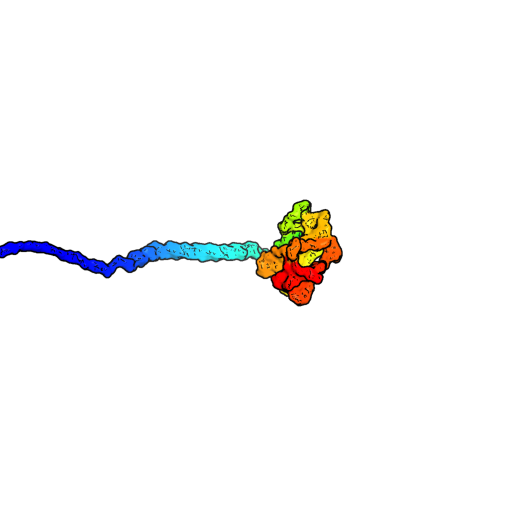TOM 1277 C C . GLY A 1 163 ? 4.074 7.028 -14.621 1.00 76.38 163 GLY A C 1
ATOM 1278 O O . GLY A 1 163 ? 3.425 6.384 -13.799 1.00 76.38 163 GLY A O 1
ATOM 1279 N N . GLU A 1 164 ? 3.530 7.528 -15.734 1.00 60.78 164 GLU A N 1
ATOM 1280 C CA . GLU A 1 164 ? 2.094 7.437 -16.061 1.00 60.78 164 GLU A CA 1
ATOM 1281 C C . GLU A 1 164 ? 1.598 5.990 -16.266 1.00 60.78 164 GLU A C 1
ATOM 1283 O O . GLU A 1 164 ? 0.407 5.733 -16.126 1.00 60.78 164 GLU A O 1
ATOM 1288 N N . ASP A 1 165 ? 2.509 5.041 -16.508 1.00 58.91 165 ASP A N 1
ATOM 1289 C CA . ASP A 1 165 ? 2.195 3.625 -16.750 1.00 58.91 165 ASP A CA 1
ATOM 1290 C C . ASP A 1 165 ? 2.114 2.775 -15.464 1.00 58.91 165 ASP A C 1
ATOM 1292 O O . ASP A 1 165 ? 1.924 1.557 -15.529 1.00 58.91 165 ASP A O 1
ATOM 1296 N N . ALA A 1 166 ? 2.272 3.377 -14.277 1.00 61.91 166 ALA A N 1
ATOM 1297 C CA . ALA A 1 166 ? 2.129 2.685 -12.996 1.00 61.91 166 ALA A CA 1
ATOM 1298 C C . ALA A 1 166 ? 0.642 2.409 -12.682 1.00 61.91 166 ALA A C 1
ATOM 1300 O O . ALA A 1 166 ? 0.055 2.947 -11.745 1.00 61.91 166 ALA A O 1
ATOM 1301 N N . GLU A 1 167 ? 0.004 1.570 -13.496 1.00 73.25 167 GLU A N 1
ATOM 1302 C CA . GLU A 1 167 ? -1.415 1.255 -13.380 1.00 73.25 167 GLU A CA 1
ATOM 1303 C C . GLU A 1 167 ? -1.648 0.215 -12.277 1.00 73.25 167 GLU A C 1
ATOM 1305 O O . GLU A 1 167 ? -1.432 -0.988 -12.464 1.00 73.25 167 GLU A O 1
ATOM 1310 N N . SER A 1 168 ? -2.129 0.677 -11.120 1.00 87.94 168 SER A N 1
ATOM 1311 C CA . SER A 1 168 ? -2.776 -0.186 -10.135 1.00 87.94 168 SER A CA 1
ATOM 1312 C C . SER A 1 168 ? -4.287 0.020 -10.170 1.00 87.94 168 SER A C 1
ATOM 1314 O O . SER A 1 168 ? -4.793 1.142 -10.126 1.00 87.94 168 SER A O 1
ATOM 1316 N N . VAL A 1 169 ? -5.032 -1.078 -10.289 1.00 93.56 169 VAL A N 1
ATOM 1317 C CA . VAL A 1 169 ? -6.494 -1.049 -10.380 1.00 93.56 169 VAL A CA 1
ATOM 1318 C C . VAL A 1 169 ? -7.079 -2.059 -9.417 1.00 93.56 169 VAL A C 1
ATOM 1320 O O . VAL A 1 169 ? -6.811 -3.258 -9.504 1.00 93.56 169 VAL A O 1
ATOM 1323 N N . TRP A 1 170 ? -7.940 -1.580 -8.528 1.00 96.19 170 TRP A N 1
ATOM 1324 C CA . TRP A 1 170 ? -8.775 -2.452 -7.720 1.00 96.19 170 TRP A CA 1
ATOM 1325 C C . TRP A 1 170 ? -9.993 -2.908 -8.517 1.00 96.19 170 TRP A C 1
ATOM 1327 O O . TRP A 1 170 ? -10.804 -2.100 -8.973 1.00 96.19 170 TRP A O 1
ATOM 1337 N N . LEU A 1 171 ? -10.125 -4.219 -8.673 1.00 95.25 171 LEU A N 1
ATOM 1338 C CA . LEU A 1 171 ? -11.274 -4.842 -9.308 1.00 95.25 171 LEU A CA 1
ATOM 1339 C C . LEU A 1 171 ? -12.471 -4.861 -8.349 1.00 95.25 171 LEU A C 1
ATOM 1341 O O . LEU A 1 171 ? -12.327 -4.809 -7.127 1.00 95.25 171 LEU A O 1
ATOM 1345 N N . ILE A 1 172 ? -13.678 -4.973 -8.909 1.00 92.75 172 ILE A N 1
ATOM 1346 C CA . ILE A 1 172 ? -14.925 -4.989 -8.126 1.00 92.75 172 ILE A CA 1
ATOM 1347 C C . ILE A 1 172 ? -15.024 -6.189 -7.172 1.00 92.75 172 ILE A C 1
ATOM 1349 O O . ILE A 1 172 ? -15.736 -6.127 -6.174 1.00 92.75 172 ILE A O 1
ATOM 1353 N N . ASP A 1 173 ? -14.300 -7.272 -7.459 1.00 93.56 173 ASP A N 1
ATOM 1354 C CA . ASP A 1 173 ? -14.201 -8.451 -6.597 1.00 93.56 173 ASP A CA 1
ATOM 1355 C C . ASP A 1 173 ? -13.190 -8.275 -5.448 1.00 93.56 173 ASP A C 1
ATOM 1357 O O . ASP A 1 173 ? -13.001 -9.193 -4.654 1.00 93.56 173 ASP A O 1
ATOM 1361 N N . GLY A 1 174 ? -12.558 -7.101 -5.338 1.00 94.88 174 GLY A N 1
ATOM 1362 C CA . GLY A 1 174 ? -11.585 -6.760 -4.304 1.00 94.88 174 GLY A CA 1
ATOM 1363 C C . GLY A 1 174 ? -10.157 -7.208 -4.610 1.00 94.88 174 GLY A C 1
ATOM 1364 O O . GLY A 1 174 ? -9.272 -6.981 -3.787 1.00 94.88 174 GLY A O 1
ATOM 1365 N N . LYS A 1 175 ? -9.902 -7.827 -5.769 1.00 96.81 175 LYS A N 1
ATOM 1366 C CA . LYS A 1 175 ? -8.540 -8.156 -6.196 1.00 96.81 175 LYS A CA 1
ATOM 1367 C C . LYS A 1 175 ? -7.807 -6.921 -6.707 1.00 96.81 175 LYS A C 1
ATOM 1369 O O . LYS A 1 175 ? -8.410 -6.026 -7.300 1.00 96.81 175 LYS A O 1
ATOM 1374 N N . LEU A 1 176 ? -6.494 -6.903 -6.518 1.00 97.25 176 LEU A N 1
ATOM 1375 C CA . LEU A 1 176 ? -5.621 -5.876 -7.073 1.00 97.25 176 LEU A CA 1
ATOM 1376 C C . LEU A 1 176 ? -5.060 -6.350 -8.412 1.00 97.25 176 LEU A C 1
ATOM 1378 O O . LEU A 1 176 ? -4.553 -7.463 -8.516 1.00 97.25 176 LEU A O 1
ATOM 1382 N N . SER A 1 177 ? -5.128 -5.499 -9.424 1.00 95.56 177 SER A N 1
ATOM 1383 C CA . SER A 1 177 ? -4.434 -5.661 -10.694 1.00 95.56 177 SER A CA 1
ATOM 1384 C C . SER A 1 177 ? -3.277 -4.671 -10.753 1.00 95.56 177 SER A C 1
ATOM 1386 O O . SER A 1 177 ? -3.467 -3.502 -10.424 1.00 95.56 177 SER A O 1
ATOM 1388 N N . LEU A 1 178 ? -2.103 -5.123 -11.185 1.00 92.88 178 LEU A N 1
ATOM 1389 C CA . LEU A 1 178 ? -0.895 -4.302 -11.271 1.00 92.88 178 LEU A CA 1
ATOM 1390 C C . LEU A 1 178 ? -0.052 -4.757 -12.465 1.00 92.88 178 LEU A C 1
ATOM 1392 O O . LEU A 1 178 ? 0.546 -5.831 -12.404 1.00 92.88 178 LEU A O 1
ATOM 1396 N N . GLY A 1 179 ? -0.001 -3.970 -13.545 1.00 89.50 179 GLY A N 1
ATOM 1397 C CA . GLY A 1 179 ? 0.689 -4.392 -14.776 1.00 89.50 179 GLY A CA 1
ATOM 1398 C C . GLY A 1 179 ? 0.229 -5.785 -15.221 1.00 89.50 179 GLY A C 1
ATOM 1399 O O . GLY A 1 179 ? -0.948 -6.096 -15.127 1.00 89.50 179 GLY A O 1
ATOM 1400 N N . ASP A 1 180 ? 1.122 -6.692 -15.598 1.00 91.25 180 ASP A N 1
ATOM 1401 C CA . ASP A 1 180 ? 0.748 -8.055 -16.025 1.00 91.25 180 ASP A CA 1
ATOM 1402 C C . ASP A 1 180 ? 0.332 -9.006 -14.884 1.00 91.25 180 ASP A C 1
ATOM 1404 O O . ASP A 1 180 ? 0.167 -10.206 -15.097 1.00 91.25 180 ASP A O 1
ATOM 1408 N N . TYR A 1 181 ? 0.125 -8.494 -13.669 1.00 95.00 181 TYR A N 1
ATOM 1409 C CA . TYR A 1 181 ? -0.182 -9.296 -12.488 1.00 95.00 181 TYR A CA 1
ATOM 1410 C C . TYR A 1 181 ? -1.572 -9.014 -11.919 1.00 95.00 181 TYR A C 1
ATOM 1412 O O . TYR A 1 181 ? -2.108 -7.906 -12.012 1.00 95.00 181 TYR A O 1
ATOM 1420 N N . GLN A 1 182 ? -2.139 -10.022 -11.261 1.00 96.62 182 GLN A N 1
ATOM 1421 C CA . GLN A 1 182 ? -3.361 -9.903 -10.474 1.00 96.62 182 GLN A CA 1
ATOM 1422 C C . GLN A 1 182 ? -3.222 -10.651 -9.155 1.00 96.62 182 GLN A C 1
ATOM 1424 O O . GLN A 1 182 ? -2.582 -11.699 -9.081 1.00 96.62 182 GLN A O 1
ATOM 1429 N N . SER A 1 183 ? -3.852 -10.134 -8.104 1.00 97.88 183 SER A N 1
ATOM 1430 C CA . SER A 1 183 ? -3.812 -10.789 -6.811 1.00 97.88 183 SER A CA 1
ATOM 1431 C C . SER A 1 183 ? -4.556 -12.125 -6.806 1.00 97.88 183 SER A C 1
ATOM 1433 O O . SER A 1 183 ? -5.625 -12.303 -7.408 1.00 97.88 183 SER A O 1
ATOM 1435 N N . VAL A 1 184 ? -4.008 -13.081 -6.058 1.00 96.94 184 VAL A N 1
ATOM 1436 C CA . VAL A 1 184 ? -4.571 -14.434 -5.932 1.00 96.94 184 VAL A CA 1
ATOM 1437 C C . VAL A 1 184 ? -5.976 -14.398 -5.321 1.00 96.94 184 VAL A C 1
ATOM 1439 O O . VAL A 1 184 ? -6.868 -15.148 -5.727 1.00 96.94 184 VAL A O 1
ATOM 1442 N N . SER A 1 185 ? -6.215 -13.469 -4.389 1.00 97.31 185 SER A N 1
ATOM 1443 C CA . SER A 1 185 ? -7.500 -13.265 -3.718 1.00 97.31 185 SER A CA 1
ATOM 1444 C C . SER A 1 185 ? -7.686 -11.815 -3.255 1.00 97.31 185 SER A C 1
ATOM 1446 O O . SER A 1 185 ? -6.737 -11.027 -3.253 1.00 97.31 185 SER A O 1
ATOM 1448 N N . ALA A 1 186 ? -8.914 -11.483 -2.855 1.00 97.12 186 ALA A N 1
ATOM 1449 C CA . ALA A 1 186 ? -9.257 -10.198 -2.247 1.00 97.12 186 ALA A CA 1
ATOM 1450 C C . ALA A 1 186 ? -8.798 -10.077 -0.782 1.00 97.12 186 ALA A C 1
ATOM 1452 O O . ALA A 1 186 ? -8.650 -8.968 -0.285 1.00 97.12 186 ALA A O 1
ATOM 1453 N N . ASP A 1 187 ? -8.564 -11.202 -0.095 1.00 97.25 187 ASP A N 1
ATOM 1454 C CA . ASP A 1 187 ? -8.083 -11.227 1.296 1.00 97.25 187 ASP A CA 1
ATOM 1455 C C . ASP A 1 187 ? -6.552 -11.265 1.400 1.00 97.25 187 ASP A C 1
ATOM 1457 O O . ASP A 1 187 ? -6.002 -11.031 2.470 1.00 97.25 187 ASP A O 1
ATOM 1461 N N . ALA A 1 188 ? -5.860 -11.543 0.292 1.00 97.44 188 ALA A N 1
ATOM 1462 C CA . ALA A 1 188 ? -4.404 -11.489 0.193 1.00 97.44 188 ALA A CA 1
ATOM 1463 C C . ALA A 1 188 ? -3.955 -10.709 -1.059 1.00 97.44 188 ALA A C 1
ATOM 1465 O O . ALA A 1 188 ? -3.285 -11.277 -1.926 1.00 97.44 188 ALA A O 1
ATOM 1466 N N . PRO A 1 189 ? -4.304 -9.413 -1.184 1.00 97.88 189 PRO A N 1
ATOM 1467 C CA . PRO A 1 189 ? -3.981 -8.605 -2.362 1.00 97.88 189 PRO A CA 1
ATOM 1468 C C . PRO A 1 189 ? -2.476 -8.371 -2.588 1.00 97.88 189 PRO A C 1
ATOM 1470 O O . PRO A 1 189 ? -2.088 -7.900 -3.649 1.00 97.88 189 PRO A O 1
ATOM 1473 N N . TRP A 1 190 ? -1.619 -8.711 -1.620 1.00 98.19 190 TRP A N 1
ATOM 1474 C CA . TRP A 1 190 ? -0.156 -8.645 -1.740 1.00 98.19 190 TRP A CA 1
ATOM 1475 C C . TRP A 1 190 ? 0.479 -9.892 -2.373 1.00 98.19 190 TRP A C 1
ATOM 1477 O O . TRP A 1 190 ? 1.684 -9.904 -2.626 1.00 98.19 190 TRP A O 1
ATOM 1487 N N . GLN A 1 191 ? -0.291 -10.959 -2.587 1.00 98.31 191 GLN A N 1
ATOM 1488 C CA . GLN A 1 191 ? 0.168 -12.152 -3.296 1.00 98.31 191 GLN A CA 1
ATOM 1489 C C . GLN A 1 191 ? -0.372 -12.109 -4.716 1.00 98.31 191 GLN A C 1
ATOM 1491 O O . GLN A 1 191 ? -1.587 -12.045 -4.903 1.00 98.31 191 GLN A O 1
ATOM 1496 N N . MET A 1 192 ? 0.523 -12.156 -5.694 1.00 97.44 192 MET A N 1
ATOM 1497 C CA . MET A 1 192 ? 0.212 -11.927 -7.098 1.00 97.44 192 MET A CA 1
ATOM 1498 C C . MET A 1 192 ? 0.557 -13.144 -7.949 1.00 97.44 192 MET A C 1
ATOM 1500 O O . MET A 1 192 ? 1.603 -13.761 -7.748 1.00 97.44 192 MET A O 1
ATOM 1504 N N . ASP A 1 193 ? -0.282 -13.401 -8.946 1.00 96.38 193 ASP A N 1
ATOM 1505 C CA . ASP A 1 193 ? -0.023 -14.317 -10.053 1.00 96.38 193 ASP A CA 1
ATOM 1506 C C . ASP A 1 193 ? 0.046 -13.529 -11.367 1.00 96.38 193 ASP A C 1
ATOM 1508 O O . ASP A 1 193 ? -0.535 -12.445 -11.496 1.00 96.38 193 ASP A O 1
ATOM 1512 N N . ALA A 1 194 ? 0.768 -14.071 -12.348 1.00 92.38 194 ALA A N 1
ATOM 1513 C CA . ALA A 1 194 ? 0.742 -13.551 -13.712 1.00 92.38 194 ALA A CA 1
ATOM 1514 C C . ALA A 1 194 ? -0.652 -13.755 -14.331 1.00 92.38 194 ALA A C 1
ATOM 1516 O O . ALA A 1 194 ? -1.301 -14.775 -14.077 1.00 92.38 194 ALA A O 1
ATOM 1517 N N . ARG A 1 195 ? -1.104 -12.777 -15.118 1.00 83.44 195 ARG A N 1
ATOM 1518 C CA . ARG A 1 195 ? -2.381 -12.818 -15.840 1.00 83.44 195 ARG A CA 1
ATOM 1519 C C . ARG A 1 195 ? -2.319 -13.621 -17.136 1.00 83.44 195 ARG A C 1
ATOM 1521 O O . ARG A 1 195 ? -1.239 -13.680 -17.763 1.00 83.44 195 ARG A O 1
#

Foldseek 3Di:
DDDDDDDDDDDDDDDPDVPPVVVVCVVCVVVVVVVVVVVVVVVVVVVVVVVVVPDDPPPDDDDDDPPPPQAQAWDWDADPNWIWIDGRRDIDTQADEDQDPDQDGRYAPDWQDWDAFPVRQKIKTWGHRHPPDQKTWIWIQGPVVRDIDFQAEPVGGDIDGRDPQQDWDQDPQQWIDTVQWIAPHNVCNSYIDGD

Secondary structure (DSSP, 8-state):
----------------SHHHHHHHHHHSHHHHHHHHHHHHHHHHHHHHHHHHTT------------------S-EEEEETTEEEEEETTEEEEEEEE---SS--TTEESEEEEEEE-TTSSEEEEEEE-STT-SEEEEEEEETTTTEEEE-B-SSSB-EEESSTT--EEE-TTS-EEETTEEES-SS-TTBEEE-

Radius of gyration: 33.76 Å; chains: 1; bounding box: 39×100×107 Å